Protein AF-A0A810QJE6-F1 (afdb_monomer_lite)

Sequence (230 aa):
MKQYQLKDLIGQNLYGKVVDGLKQEQRDKGYTDKWLKETIFQFNREWRDMLALAVAENNGEISKRMAQYTTIKNTNFTHNLSKRDIADLQFLQTLIKTRILNECQGQPALIRRILDEYINTQVGARAIMFLANDGDVREDVKPYYTKAAANATSVWEKRFYEEKAEKLDRLDKEIAPFYLNAIIGDAMLKQANERVSQDAAEQATGYYFDGVYSKPMEEPTTALGQNEDM

Radius of gyration: 39.56 Å; chains: 1; bounding box: 110×47×97 Å

Structure (mmCIF, N/CA/C/O backbone):
data_AF-A0A810QJE6-F1
#
_entry.id   AF-A0A810QJE6-F1
#
loop_
_atom_site.group_PDB
_atom_site.id
_atom_site.type_symbol
_atom_site.label_atom_id
_atom_site.label_alt_id
_atom_site.label_comp_id
_atom_site.label_asym_id
_atom_site.label_entity_id
_atom_site.label_seq_id
_atom_site.pdbx_PDB_ins_code
_atom_site.Cartn_x
_atom_site.Cartn_y
_atom_site.Cartn_z
_atom_site.occupancy
_atom_site.B_iso_or_equiv
_atom_site.auth_seq_id
_atom_site.auth_comp_id
_atom_site.auth_asym_id
_atom_site.auth_atom_id
_atom_site.pdbx_PDB_model_num
ATOM 1 N N . MET A 1 1 ? 10.984 17.975 -26.764 1.00 47.81 1 MET A N 1
ATOM 2 C CA . MET A 1 1 ? 10.585 16.559 -26.925 1.00 47.81 1 MET A CA 1
ATOM 3 C C . MET A 1 1 ? 9.158 16.396 -26.440 1.00 47.81 1 MET A C 1
ATOM 5 O O . MET A 1 1 ? 8.804 17.013 -25.445 1.00 47.81 1 MET A O 1
ATOM 9 N N . LYS A 1 2 ? 8.332 15.620 -27.149 1.00 54.19 2 LYS A N 1
ATOM 10 C CA . LYS A 1 2 ? 7.000 15.224 -26.666 1.00 54.19 2 LYS A CA 1
ATOM 11 C C . LYS A 1 2 ? 7.201 14.372 -25.403 1.00 54.19 2 LYS A C 1
ATOM 13 O O . LYS A 1 2 ? 8.010 13.452 -25.440 1.00 54.19 2 LYS A O 1
ATOM 18 N N . GLN A 1 3 ? 6.534 14.705 -24.303 1.00 66.75 3 GLN A N 1
ATOM 19 C CA . GLN A 1 3 ? 6.624 13.944 -23.055 1.00 66.75 3 GLN A CA 1
ATOM 20 C C . GLN A 1 3 ? 5.770 12.677 -23.205 1.00 66.75 3 GLN A C 1
ATOM 22 O O . GLN A 1 3 ? 4.564 12.775 -23.433 1.00 66.75 3 GLN A O 1
ATOM 27 N N . TYR A 1 4 ? 6.397 11.502 -23.162 1.00 76.62 4 TYR A N 1
ATOM 28 C CA . TYR A 1 4 ? 5.709 10.214 -23.266 1.00 76.62 4 TYR A CA 1
ATOM 29 C C . TYR A 1 4 ? 5.512 9.624 -21.874 1.00 76.62 4 TYR A C 1
ATOM 31 O O . TYR A 1 4 ? 6.462 9.563 -21.096 1.00 76.62 4 TYR A O 1
ATOM 39 N N . GLN A 1 5 ? 4.303 9.147 -21.566 1.00 86.69 5 GLN A N 1
ATOM 40 C CA . GLN A 1 5 ? 4.099 8.391 -20.333 1.00 86.69 5 GLN A CA 1
ATOM 41 C C . GLN A 1 5 ? 4.712 6.998 -20.477 1.00 86.69 5 GLN A C 1
ATOM 43 O O . GLN A 1 5 ? 4.680 6.399 -21.553 1.00 86.69 5 GLN A O 1
ATOM 48 N N . LEU A 1 6 ? 5.213 6.438 -19.373 1.00 89.81 6 LEU A N 1
ATOM 49 C CA . LEU A 1 6 ? 5.867 5.127 -19.376 1.00 89.81 6 LEU A CA 1
ATOM 50 C C . LEU A 1 6 ? 4.986 4.020 -19.979 1.00 89.81 6 LEU A C 1
ATOM 52 O O . LEU A 1 6 ? 5.466 3.203 -20.760 1.00 89.81 6 LEU A O 1
ATOM 56 N N . LYS A 1 7 ? 3.677 4.044 -19.698 1.00 89.81 7 LYS A N 1
ATOM 57 C CA . LYS A 1 7 ? 2.698 3.107 -20.277 1.00 89.81 7 LYS A CA 1
ATOM 58 C C . LYS A 1 7 ? 2.684 3.131 -21.815 1.00 89.81 7 LYS A C 1
ATOM 60 O O . LYS A 1 7 ? 2.518 2.091 -22.448 1.00 89.81 7 LYS A O 1
ATOM 65 N N . ASP A 1 8 ? 2.876 4.308 -22.412 1.00 88.19 8 ASP A N 1
ATOM 66 C CA . ASP A 1 8 ? 2.845 4.491 -23.863 1.00 88.19 8 ASP A CA 1
ATOM 67 C C . ASP A 1 8 ? 4.133 3.941 -24.480 1.00 88.19 8 ASP A C 1
ATOM 69 O O . ASP A 1 8 ? 4.096 3.273 -25.514 1.00 88.19 8 ASP A O 1
ATOM 73 N N . LEU A 1 9 ? 5.266 4.151 -23.798 1.00 86.69 9 LEU A N 1
ATOM 74 C CA . LEU A 1 9 ? 6.560 3.595 -24.192 1.00 86.69 9 LEU A CA 1
ATOM 75 C C . LEU A 1 9 ? 6.564 2.061 -24.145 1.00 86.69 9 LEU A C 1
ATOM 77 O O . LEU A 1 9 ? 7.100 1.429 -25.056 1.00 86.69 9 LEU A O 1
ATOM 81 N N . ILE A 1 10 ? 5.919 1.472 -23.134 1.00 86.88 10 ILE A N 1
ATOM 82 C CA . ILE A 1 10 ? 5.760 0.018 -22.992 1.00 86.88 10 ILE A CA 1
ATOM 83 C C . ILE A 1 10 ? 4.890 -0.553 -24.121 1.00 86.88 10 ILE A C 1
ATOM 85 O O . ILE A 1 10 ? 5.267 -1.527 -24.770 1.00 86.88 10 ILE A O 1
ATOM 89 N N . GLY A 1 11 ? 3.725 0.047 -24.380 1.00 82.19 11 GLY A N 1
ATOM 90 C CA . GLY A 1 11 ? 2.725 -0.535 -25.280 1.00 82.19 11 GLY A CA 1
ATOM 91 C C . GLY A 1 11 ? 3.054 -0.452 -26.775 1.00 82.19 11 GLY A C 1
ATOM 92 O O . GLY A 1 11 ? 2.491 -1.205 -27.567 1.00 82.19 11 GLY A O 1
ATOM 93 N N . GLN A 1 12 ? 3.934 0.461 -27.199 1.00 79.62 12 GLN A N 1
ATOM 94 C CA . GLN A 1 12 ? 4.044 0.820 -28.620 1.00 79.62 12 GLN A CA 1
ATOM 95 C C . GLN A 1 12 ? 5.213 0.178 -29.380 1.00 79.62 12 GLN A C 1
ATOM 97 O O . GLN A 1 12 ? 5.276 0.353 -30.604 1.00 79.62 12 GLN A O 1
ATOM 102 N N . ASN A 1 13 ? 6.112 -0.549 -28.700 1.00 80.12 13 ASN A N 1
ATOM 103 C CA . ASN A 1 13 ? 7.385 -1.041 -29.256 1.00 80.12 13 ASN A CA 1
ATOM 104 C C . ASN A 1 13 ? 8.089 0.031 -30.119 1.00 80.12 13 ASN A C 1
ATOM 106 O O . ASN A 1 13 ? 8.495 -0.210 -31.258 1.00 80.12 13 ASN A O 1
ATOM 110 N N . LEU A 1 14 ? 8.145 1.260 -29.596 1.00 84.38 14 LEU A N 1
ATOM 111 C CA . LEU A 1 14 ? 8.633 2.434 -30.327 1.00 84.38 14 LEU A CA 1
ATOM 112 C C . LEU A 1 14 ? 10.074 2.250 -30.793 1.00 84.38 14 LEU A C 1
ATOM 114 O O . LEU A 1 14 ? 10.389 2.576 -31.932 1.00 84.38 14 LEU A O 1
ATOM 118 N N . TYR A 1 15 ? 10.914 1.664 -29.940 1.00 87.75 15 TYR A N 1
ATOM 119 C CA . TYR A 1 15 ? 12.312 1.406 -30.253 1.00 87.75 15 TYR A CA 1
ATOM 120 C C . TYR A 1 15 ? 12.478 0.588 -31.542 1.00 87.75 15 TYR A C 1
ATOM 122 O O . TYR A 1 15 ? 13.159 1.030 -32.463 1.00 87.75 15 TYR A O 1
ATOM 130 N N . GLY A 1 16 ? 11.805 -0.567 -31.644 1.00 89.31 16 GLY A N 1
ATOM 131 C CA . GLY A 1 16 ? 11.891 -1.422 -32.831 1.00 89.31 16 GLY A CA 1
ATOM 132 C C . GLY A 1 16 ? 11.410 -0.711 -34.095 1.00 89.31 16 GLY A C 1
ATOM 133 O O . GLY A 1 16 ? 12.104 -0.719 -35.106 1.00 89.31 16 GLY A O 1
ATOM 134 N N . LYS A 1 17 ? 10.273 -0.006 -34.012 1.00 90.25 17 LYS A N 1
ATOM 135 C CA . LYS A 1 17 ? 9.715 0.746 -35.148 1.00 90.25 17 LYS A CA 1
ATOM 136 C C . LYS A 1 17 ? 10.659 1.828 -35.666 1.00 90.25 17 LYS A C 1
ATOM 138 O O . LYS A 1 17 ? 10.776 1.994 -36.876 1.00 90.25 17 LYS A O 1
ATOM 143 N N . VAL A 1 18 ? 11.316 2.565 -34.769 1.00 90.25 18 VAL A N 1
ATOM 144 C CA . VAL A 1 18 ? 12.272 3.607 -35.169 1.00 90.25 18 VAL A CA 1
ATOM 145 C C . VAL A 1 18 ? 13.509 2.978 -35.804 1.00 90.25 18 VAL A C 1
ATOM 147 O O . VAL A 1 18 ? 13.919 3.419 -36.872 1.00 90.25 18 VAL A O 1
ATOM 150 N N . VAL A 1 19 ? 14.060 1.911 -35.218 1.00 92.94 19 VAL A N 1
ATOM 151 C CA . VAL A 1 19 ? 15.226 1.210 -35.783 1.00 92.94 19 VAL A CA 1
ATOM 152 C C . VAL A 1 19 ? 14.925 0.638 -37.172 1.00 92.94 19 VAL A C 1
ATOM 154 O O . VAL A 1 19 ? 15.745 0.773 -38.079 1.00 92.94 19 VAL A O 1
ATOM 157 N N . ASP A 1 20 ? 13.756 0.031 -37.368 1.00 94.38 20 ASP A N 1
ATOM 158 C CA . ASP A 1 20 ? 13.351 -0.489 -38.677 1.00 94.38 20 ASP A CA 1
ATOM 159 C C . ASP A 1 20 ? 13.128 0.640 -39.693 1.00 94.38 20 ASP A C 1
ATOM 161 O O . ASP A 1 20 ? 13.536 0.515 -40.848 1.00 94.38 20 ASP A O 1
ATOM 165 N N . GLY A 1 21 ? 12.570 1.774 -39.254 1.00 93.50 21 GLY A N 1
ATOM 166 C CA . GLY A 1 21 ? 12.458 2.985 -40.067 1.00 93.50 21 GLY A CA 1
ATOM 167 C C . GLY A 1 21 ? 13.817 3.524 -40.521 1.00 93.50 21 GLY A C 1
ATOM 168 O O . GLY A 1 21 ? 13.990 3.811 -41.702 1.00 93.50 21 GLY A O 1
ATOM 169 N N . LEU A 1 22 ? 14.805 3.577 -39.622 1.00 93.50 22 LEU A N 1
ATOM 170 C CA . LEU A 1 22 ? 16.171 4.005 -39.949 1.00 93.50 22 LEU A CA 1
ATOM 171 C C . LEU A 1 22 ? 16.851 3.059 -40.951 1.00 93.50 22 LEU A C 1
ATOM 173 O O . LEU A 1 22 ? 17.526 3.515 -41.873 1.00 93.50 22 LEU A O 1
ATOM 177 N N . LYS A 1 23 ? 16.646 1.741 -40.820 1.00 93.38 23 LYS A N 1
ATOM 178 C CA . LYS A 1 23 ? 17.146 0.752 -41.794 1.00 93.38 23 LYS A CA 1
ATOM 179 C C . LYS A 1 23 ? 16.497 0.917 -43.165 1.00 93.38 23 LYS A C 1
ATOM 181 O O . LYS A 1 23 ? 17.164 0.752 -44.183 1.00 93.38 23 LYS A O 1
ATOM 186 N N . GLN A 1 24 ? 15.200 1.210 -43.203 1.00 94.81 24 GLN A N 1
ATOM 187 C CA . GLN A 1 24 ? 14.502 1.454 -44.459 1.00 94.81 24 GLN A CA 1
ATOM 188 C C . GLN A 1 24 ? 14.996 2.751 -45.111 1.00 94.81 24 GLN A C 1
ATOM 190 O O . GLN A 1 24 ? 15.329 2.749 -46.291 1.00 94.81 24 GLN A O 1
ATOM 195 N N . GLU A 1 25 ? 15.157 3.820 -44.330 1.00 93.50 25 GLU A N 1
ATOM 196 C CA . GLU A 1 25 ? 15.702 5.093 -44.806 1.00 93.50 25 GLU A CA 1
ATOM 197 C C . GLU A 1 25 ? 17.125 4.946 -45.358 1.00 93.50 25 GLU A C 1
ATOM 199 O O . GLU A 1 25 ? 17.447 5.529 -46.396 1.00 93.50 25 GLU A O 1
ATOM 204 N N . GLN A 1 26 ? 17.957 4.118 -44.716 1.00 94.06 26 GLN A N 1
ATOM 205 C CA . GLN A 1 26 ? 19.282 3.780 -45.226 1.00 94.06 26 GLN A CA 1
ATOM 206 C C . GLN A 1 26 ? 19.205 3.203 -46.647 1.00 94.06 26 GLN A C 1
ATOM 208 O O . GLN A 1 26 ? 19.949 3.637 -47.527 1.00 94.06 26 GLN A O 1
ATOM 213 N N . ARG A 1 27 ? 18.297 2.246 -46.878 1.00 92.75 27 ARG A N 1
ATOM 214 C CA . ARG A 1 27 ? 18.113 1.591 -48.182 1.00 92.75 27 ARG A CA 1
ATOM 215 C C . ARG A 1 27 ? 17.561 2.551 -49.227 1.00 92.75 27 ARG A C 1
ATOM 217 O O . ARG A 1 27 ? 18.090 2.605 -50.331 1.00 92.75 27 ARG A O 1
ATOM 224 N N . ASP A 1 28 ? 16.537 3.317 -48.866 1.00 94.94 28 ASP A N 1
ATOM 225 C CA . ASP A 1 28 ? 15.821 4.194 -49.795 1.00 94.94 28 ASP A CA 1
ATOM 226 C C . ASP A 1 28 ? 16.693 5.360 -50.276 1.00 94.94 28 ASP A C 1
ATOM 228 O O . ASP A 1 28 ? 16.572 5.802 -51.418 1.00 94.94 28 ASP A O 1
ATOM 232 N N . LYS A 1 29 ? 17.589 5.859 -49.415 1.00 93.62 29 LYS A N 1
ATOM 233 C CA . LYS A 1 29 ? 18.459 7.007 -49.712 1.00 93.62 29 LYS A CA 1
ATOM 234 C C . LYS A 1 29 ? 19.902 6.622 -50.046 1.00 93.62 29 LYS A C 1
ATOM 236 O O . LYS A 1 29 ? 20.700 7.502 -50.361 1.00 93.62 29 LYS A O 1
ATOM 241 N N . GLY A 1 30 ? 20.242 5.333 -49.987 1.00 91.00 30 GLY A N 1
ATOM 242 C CA . GLY A 1 30 ? 21.592 4.831 -50.254 1.00 91.00 30 GLY A CA 1
ATOM 243 C C . GLY A 1 30 ? 22.634 5.293 -49.230 1.00 91.00 30 GLY A C 1
ATOM 244 O O . GLY A 1 30 ? 23.789 5.519 -49.590 1.00 91.00 30 GLY A O 1
ATOM 245 N N . TYR A 1 31 ? 22.239 5.481 -47.966 1.00 92.81 31 TYR A N 1
ATOM 246 C CA . TYR A 1 31 ? 23.172 5.886 -46.914 1.00 92.81 31 TYR A CA 1
ATOM 247 C C . TYR A 1 31 ? 24.142 4.763 -46.535 1.00 92.81 31 TYR A C 1
ATOM 249 O O . TYR A 1 31 ? 23.847 3.574 -46.648 1.00 92.81 31 TYR A O 1
ATOM 257 N N . THR A 1 32 ? 25.319 5.151 -46.044 1.00 92.94 32 THR A N 1
ATOM 258 C CA . THR A 1 32 ? 26.367 4.205 -45.648 1.00 92.94 32 THR A CA 1
ATOM 259 C C . THR A 1 32 ? 26.019 3.479 -44.347 1.00 92.94 32 THR A C 1
ATOM 261 O O . THR A 1 32 ? 25.270 3.986 -43.511 1.00 92.94 32 THR A O 1
ATOM 264 N N . ASP A 1 33 ? 26.618 2.306 -44.127 1.00 89.56 33 ASP A N 1
ATOM 265 C CA . ASP A 1 33 ? 26.482 1.576 -42.855 1.00 89.56 33 ASP A CA 1
ATOM 266 C C . ASP A 1 33 ? 27.007 2.386 -41.664 1.00 89.56 33 ASP A C 1
ATOM 268 O O . ASP A 1 33 ? 26.463 2.313 -40.563 1.00 89.56 33 ASP A O 1
ATOM 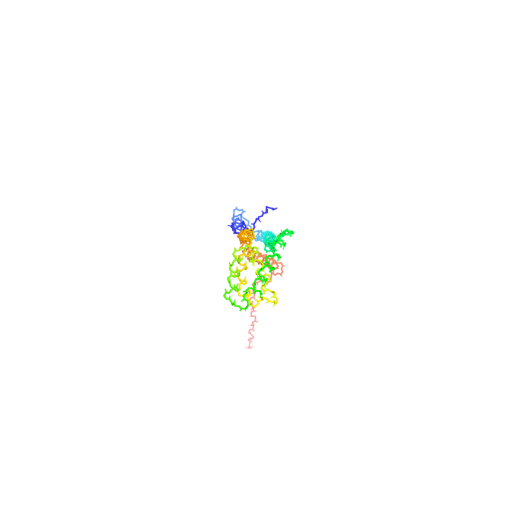272 N N . LYS A 1 34 ? 28.037 3.211 -41.893 1.00 89.25 34 LYS A N 1
ATOM 273 C CA . LYS A 1 34 ? 28.563 4.134 -40.884 1.00 89.25 34 LYS A CA 1
ATOM 274 C C . LYS A 1 34 ? 27.512 5.161 -40.460 1.00 89.25 34 LYS A C 1
ATOM 276 O O . LYS A 1 34 ? 27.329 5.366 -39.264 1.00 89.25 34 LYS A O 1
ATOM 281 N N . TRP A 1 35 ? 26.796 5.751 -41.419 1.00 92.94 35 TRP A N 1
ATOM 282 C CA . TRP A 1 35 ? 25.705 6.681 -41.125 1.00 92.94 35 TRP A CA 1
ATOM 283 C C . TRP A 1 35 ? 24.607 6.013 -40.289 1.00 92.94 35 TRP A C 1
ATOM 285 O O . TRP A 1 35 ? 24.176 6.574 -39.280 1.00 92.94 35 TRP A O 1
ATOM 295 N N . LEU A 1 36 ? 24.192 4.794 -40.663 1.00 90.94 36 LEU A N 1
ATOM 296 C CA . LEU A 1 36 ? 23.163 4.065 -39.918 1.00 90.94 36 LEU A CA 1
ATOM 297 C C . LEU A 1 36 ? 23.611 3.793 -38.474 1.00 90.94 36 LEU A C 1
ATOM 299 O O . LEU A 1 36 ? 22.839 4.029 -37.544 1.00 90.94 36 LEU A O 1
ATOM 303 N N . LYS A 1 37 ? 24.857 3.344 -38.273 1.00 90.44 37 LYS A N 1
ATOM 304 C CA . LYS A 1 37 ? 25.417 3.104 -36.935 1.00 90.44 37 LYS A CA 1
ATOM 305 C C . LYS A 1 37 ? 25.437 4.370 -36.079 1.00 90.44 37 LYS A C 1
ATOM 307 O O . LYS A 1 37 ? 24.920 4.353 -34.967 1.00 90.44 37 LYS A O 1
ATOM 312 N N . GLU A 1 38 ? 25.976 5.475 -36.595 1.00 90.81 38 GLU A N 1
ATOM 313 C CA . GLU A 1 38 ? 26.043 6.748 -35.860 1.00 90.81 38 GLU A CA 1
ATOM 314 C C . GLU A 1 38 ? 24.648 7.272 -35.488 1.00 90.81 38 GLU A C 1
ATOM 316 O O . GLU A 1 38 ? 24.438 7.743 -34.367 1.00 90.81 38 GLU A O 1
ATOM 321 N N . THR A 1 39 ? 23.679 7.127 -36.394 1.00 92.00 39 THR A N 1
ATOM 322 C CA . THR A 1 39 ? 22.287 7.531 -36.155 1.00 92.00 39 THR A CA 1
ATOM 323 C C . THR A 1 39 ? 21.628 6.658 -35.085 1.00 92.00 39 THR A C 1
ATOM 325 O O . THR A 1 39 ? 20.952 7.174 -34.195 1.00 92.00 39 THR A O 1
ATOM 328 N N . ILE A 1 40 ? 21.870 5.341 -35.105 1.00 92.94 40 ILE A N 1
ATOM 329 C CA . ILE A 1 40 ? 21.386 4.425 -34.062 1.00 92.94 40 ILE A CA 1
ATOM 330 C C . ILE A 1 40 ? 22.023 4.745 -32.703 1.00 92.94 40 ILE A C 1
ATOM 332 O O . ILE A 1 40 ? 21.313 4.740 -31.701 1.00 92.94 40 ILE A O 1
ATOM 336 N N . PHE A 1 41 ? 23.314 5.082 -32.645 1.00 92.75 41 PHE A N 1
ATOM 337 C CA . PHE A 1 41 ? 23.981 5.451 -31.390 1.00 92.75 41 PHE A CA 1
ATOM 338 C C . PHE A 1 41 ? 23.376 6.706 -30.754 1.00 92.75 41 PHE A C 1
ATOM 340 O O . PHE A 1 41 ? 23.142 6.752 -29.543 1.00 92.75 41 PHE A O 1
ATOM 347 N N . GLN A 1 42 ? 23.095 7.729 -31.566 1.00 92.62 42 GLN A N 1
ATOM 348 C CA . GLN A 1 42 ? 22.409 8.932 -31.093 1.00 92.62 42 GLN A CA 1
ATOM 349 C C . GLN A 1 42 ? 21.005 8.591 -30.589 1.00 92.62 42 GLN A C 1
ATOM 351 O O . GLN A 1 42 ? 20.648 8.954 -29.467 1.00 92.62 42 GLN A O 1
ATOM 356 N N . PHE A 1 43 ? 20.252 7.808 -31.362 1.00 93.75 43 PHE A N 1
ATOM 357 C CA . PHE A 1 43 ? 18.915 7.378 -30.972 1.00 93.75 43 PHE A CA 1
ATOM 358 C C . PHE A 1 43 ? 18.909 6.546 -29.680 1.00 93.75 43 PHE A C 1
ATOM 360 O O . PHE A 1 43 ? 18.052 6.756 -28.826 1.00 93.75 43 PHE A O 1
ATOM 367 N N . ASN A 1 44 ? 19.875 5.645 -29.480 1.00 93.94 44 ASN A N 1
ATOM 368 C CA . ASN A 1 44 ? 19.990 4.841 -28.260 1.00 93.94 44 ASN A CA 1
ATOM 369 C C . ASN A 1 44 ? 20.153 5.718 -27.010 1.00 93.94 44 ASN A C 1
ATOM 371 O O . ASN A 1 44 ? 19.537 5.430 -25.980 1.00 93.94 44 ASN A O 1
ATOM 375 N N . ARG A 1 45 ? 20.930 6.807 -27.101 1.00 93.62 45 ARG A N 1
ATOM 376 C CA . ARG A 1 45 ? 21.074 7.786 -26.011 1.00 93.62 45 ARG A CA 1
ATOM 377 C C . ARG A 1 45 ? 19.767 8.524 -25.734 1.00 93.62 45 ARG A C 1
ATOM 379 O O . ARG A 1 45 ? 19.312 8.535 -24.593 1.00 93.62 45 ARG A O 1
ATOM 386 N N . GLU A 1 46 ? 19.134 9.070 -26.770 1.00 92.56 46 GLU A N 1
ATOM 387 C CA . GLU A 1 46 ? 17.857 9.784 -26.632 1.00 92.56 46 GLU A CA 1
ATOM 388 C C . GLU A 1 46 ? 16.751 8.884 -26.067 1.00 92.56 46 GLU A C 1
ATOM 390 O O . GLU A 1 46 ? 15.988 9.290 -25.189 1.00 92.56 46 GLU A O 1
ATOM 395 N N . TRP A 1 47 ? 16.689 7.635 -26.531 1.00 92.19 47 TRP A N 1
ATOM 396 C CA . TRP A 1 47 ? 15.754 6.627 -26.046 1.00 92.19 47 TRP A CA 1
ATOM 397 C C . TRP A 1 47 ? 15.979 6.303 -24.568 1.00 92.19 47 TRP A C 1
ATOM 399 O O . TRP A 1 47 ? 15.023 6.248 -23.791 1.00 92.19 47 TRP A O 1
ATOM 409 N N . ARG A 1 48 ? 17.240 6.119 -24.161 1.00 94.44 48 ARG A N 1
ATOM 410 C CA . ARG A 1 48 ? 17.611 5.884 -22.763 1.00 94.44 48 ARG A CA 1
ATOM 411 C C . ARG A 1 48 ? 17.184 7.049 -21.874 1.00 94.44 48 ARG A C 1
ATOM 413 O O . ARG A 1 48 ? 16.614 6.811 -20.811 1.00 94.44 48 ARG A O 1
ATOM 420 N N . ASP A 1 49 ? 17.431 8.286 -22.295 1.00 93.06 49 ASP A N 1
ATOM 421 C CA . ASP A 1 49 ? 17.088 9.474 -21.507 1.00 93.06 49 ASP A CA 1
ATOM 422 C C . ASP A 1 49 ? 15.570 9.682 -21.417 1.00 93.06 49 ASP A C 1
ATOM 424 O O . ASP A 1 49 ? 15.043 9.979 -20.343 1.00 93.06 49 ASP A O 1
ATOM 428 N N . MET A 1 50 ? 14.845 9.431 -22.510 1.00 91.88 50 MET A N 1
ATOM 429 C CA . MET A 1 50 ? 13.381 9.442 -22.520 1.00 91.88 50 MET A CA 1
ATOM 430 C C . MET A 1 50 ? 12.794 8.393 -21.567 1.00 91.88 50 MET A C 1
ATOM 432 O O . MET A 1 50 ? 11.882 8.706 -20.799 1.00 91.88 50 MET A O 1
ATOM 436 N N . LEU A 1 51 ? 13.326 7.165 -21.577 1.00 92.94 51 LEU A N 1
ATOM 437 C CA . LEU A 1 51 ? 12.913 6.116 -20.642 1.00 92.94 51 LEU A CA 1
ATOM 438 C C . LEU A 1 51 ? 13.228 6.487 -19.193 1.00 92.94 51 LEU A C 1
ATOM 440 O O . LEU A 1 51 ? 12.381 6.289 -18.327 1.00 92.94 51 LEU A O 1
ATOM 444 N N . ALA A 1 52 ? 14.412 7.042 -18.923 1.00 94.56 52 ALA A N 1
ATOM 445 C CA . ALA A 1 52 ? 14.806 7.449 -17.577 1.00 94.56 52 ALA A CA 1
ATOM 446 C C . ALA A 1 52 ? 13.845 8.499 -16.996 1.00 94.56 52 ALA A C 1
ATOM 448 O O . ALA A 1 52 ? 13.415 8.370 -15.849 1.00 94.56 52 ALA A O 1
ATOM 449 N N . LEU A 1 53 ? 13.460 9.497 -17.799 1.00 94.50 53 LEU A N 1
ATOM 450 C CA . LEU A 1 53 ? 12.471 10.504 -17.409 1.00 94.50 53 LEU A CA 1
ATOM 451 C C . LEU A 1 53 ? 11.096 9.877 -17.145 1.00 94.50 53 LEU A C 1
ATOM 453 O O . LEU A 1 53 ? 10.514 10.104 -16.086 1.00 94.50 53 LEU A O 1
ATOM 457 N N . ALA A 1 54 ? 10.603 9.037 -18.058 1.00 94.31 54 ALA A N 1
ATOM 458 C CA . ALA A 1 54 ? 9.295 8.398 -17.915 1.00 94.31 54 ALA A CA 1
ATOM 459 C C . ALA A 1 54 ? 9.217 7.464 -16.689 1.00 94.31 54 ALA A C 1
ATOM 461 O O . ALA A 1 54 ? 8.191 7.419 -16.005 1.00 94.31 54 ALA A O 1
ATOM 462 N N . VAL A 1 55 ? 10.300 6.740 -16.382 1.00 95.38 55 VAL A N 1
ATOM 463 C CA . VAL A 1 55 ? 10.425 5.917 -15.167 1.00 95.38 55 VAL A CA 1
ATOM 464 C C . VAL A 1 55 ? 10.414 6.786 -13.911 1.00 95.38 55 VAL A C 1
ATOM 466 O O . VAL A 1 55 ? 9.668 6.495 -12.974 1.00 95.38 55 VAL A O 1
ATOM 469 N N . ALA A 1 56 ? 11.183 7.878 -13.892 1.00 95.38 56 ALA A N 1
ATOM 470 C CA . ALA A 1 56 ? 11.218 8.795 -12.755 1.00 95.38 56 ALA A CA 1
ATOM 471 C C . ALA A 1 56 ? 9.840 9.420 -12.474 1.00 95.38 56 ALA A C 1
ATOM 473 O O . ALA A 1 56 ? 9.403 9.458 -11.323 1.00 95.38 56 ALA A O 1
ATOM 474 N N . GLU A 1 57 ? 9.123 9.845 -13.515 1.00 95.06 57 GLU A N 1
ATOM 475 C CA . GLU A 1 57 ? 7.763 10.380 -13.401 1.00 95.06 57 GLU A CA 1
ATOM 476 C C . GLU A 1 57 ? 6.775 9.338 -12.862 1.00 95.06 57 GLU A C 1
ATOM 478 O O . GLU A 1 57 ? 6.022 9.623 -11.928 1.00 95.06 57 GLU A O 1
ATOM 483 N N . ASN A 1 58 ? 6.813 8.110 -13.390 1.00 96.19 58 ASN A N 1
ATOM 484 C CA . ASN A 1 58 ? 5.977 7.011 -12.907 1.00 96.19 58 ASN A CA 1
ATOM 485 C C . ASN A 1 58 ? 6.236 6.719 -11.417 1.00 96.19 58 ASN A C 1
ATOM 487 O O . ASN A 1 58 ? 5.294 6.584 -10.636 1.00 96.19 58 ASN A O 1
ATOM 491 N N . ASN A 1 59 ? 7.503 6.693 -11.000 1.00 95.56 59 ASN A N 1
ATOM 492 C CA . ASN A 1 59 ? 7.892 6.476 -9.603 1.00 95.56 59 ASN A CA 1
ATOM 493 C C . ASN A 1 59 ? 7.493 7.645 -8.683 1.00 95.56 59 ASN A C 1
ATOM 495 O O . ASN A 1 59 ? 7.134 7.430 -7.518 1.00 95.56 59 ASN A O 1
ATOM 499 N N . GLY A 1 60 ? 7.484 8.877 -9.200 1.00 96.06 60 GLY A N 1
ATOM 500 C CA . GLY A 1 60 ? 6.911 10.034 -8.510 1.00 96.06 60 GLY A CA 1
ATOM 501 C C . GLY A 1 60 ? 5.408 9.871 -8.257 1.00 96.06 60 GLY A C 1
ATOM 502 O O . GLY A 1 60 ? 4.931 10.100 -7.142 1.00 96.06 60 GLY A O 1
ATOM 503 N N . GLU A 1 61 ? 4.664 9.391 -9.255 1.00 95.62 61 GLU A N 1
ATOM 504 C CA . GLU A 1 61 ? 3.223 9.134 -9.147 1.00 95.62 61 GLU A CA 1
ATOM 505 C C . GLU A 1 61 ? 2.886 7.976 -8.187 1.00 95.62 61 GLU A C 1
ATOM 507 O O . GLU A 1 61 ? 1.888 8.071 -7.459 1.00 95.62 61 GLU A O 1
ATOM 512 N N . ILE A 1 62 ? 3.727 6.932 -8.118 1.00 96.19 62 ILE A N 1
ATOM 513 C CA . ILE A 1 62 ? 3.656 5.887 -7.076 1.00 96.19 62 ILE A CA 1
ATOM 514 C C . ILE A 1 62 ? 3.830 6.523 -5.697 1.00 96.19 62 ILE A C 1
ATOM 516 O O . ILE A 1 62 ? 2.983 6.351 -4.821 1.00 96.19 62 ILE A O 1
ATOM 520 N N . SER A 1 63 ? 4.903 7.294 -5.508 1.00 96.25 63 SER A N 1
ATOM 521 C CA . SER A 1 63 ? 5.242 7.892 -4.210 1.00 96.25 63 SER A CA 1
ATOM 522 C C . SER A 1 63 ? 4.121 8.795 -3.689 1.00 96.25 63 SER A C 1
ATOM 524 O O . SER A 1 63 ? 3.728 8.705 -2.525 1.00 96.25 63 SER A O 1
ATOM 526 N N . LYS A 1 64 ? 3.541 9.622 -4.567 1.00 96.12 64 LYS A N 1
ATOM 527 C CA . LYS A 1 64 ? 2.422 10.515 -4.240 1.00 96.12 64 LYS A CA 1
ATOM 528 C C . LYS A 1 64 ? 1.182 9.753 -3.769 1.00 96.12 64 LYS A C 1
ATOM 530 O O . LYS A 1 64 ? 0.583 10.124 -2.759 1.00 96.12 64 LYS A O 1
ATOM 535 N N . ARG A 1 65 ? 0.795 8.685 -4.471 1.00 95.75 65 ARG A N 1
ATOM 536 C CA . ARG A 1 65 ? -0.373 7.871 -4.092 1.00 95.75 65 ARG A CA 1
ATOM 537 C C . ARG A 1 65 ? -0.116 7.044 -2.838 1.00 95.75 65 ARG A C 1
ATOM 539 O O . ARG A 1 65 ? -0.992 6.963 -1.985 1.00 95.75 65 ARG A O 1
ATOM 546 N N . MET A 1 66 ? 1.093 6.514 -2.664 1.00 95.50 66 MET A N 1
ATOM 547 C CA . MET A 1 66 ? 1.482 5.815 -1.435 1.00 95.50 66 MET A CA 1
ATOM 548 C C . MET A 1 66 ? 1.475 6.736 -0.211 1.00 95.50 66 MET A C 1
ATOM 550 O O . MET A 1 66 ? 1.090 6.309 0.881 1.00 95.50 66 MET A O 1
ATOM 554 N N . ALA A 1 67 ? 1.835 8.013 -0.374 1.00 95.94 67 ALA A N 1
ATOM 555 C CA . ALA A 1 67 ? 1.687 9.003 0.688 1.00 95.94 67 ALA A CA 1
ATOM 556 C C . ALA A 1 67 ? 0.208 9.200 1.066 1.00 95.94 67 ALA A C 1
ATOM 558 O O . ALA A 1 67 ? -0.133 9.123 2.245 1.00 95.94 67 ALA A O 1
ATOM 559 N N . GLN A 1 68 ? -0.684 9.358 0.079 1.00 94.81 68 GLN A N 1
ATOM 560 C CA . GLN A 1 68 ? -2.133 9.465 0.313 1.00 94.81 68 GLN A CA 1
ATOM 561 C C . GLN A 1 68 ? -2.706 8.216 0.995 1.00 94.81 68 GLN A C 1
ATOM 563 O O . GLN A 1 68 ? -3.445 8.330 1.976 1.00 94.81 68 GLN A O 1
ATOM 568 N N . TYR A 1 69 ? -2.318 7.031 0.521 1.00 94.69 69 TYR A N 1
ATOM 569 C CA . TYR A 1 69 ? -2.674 5.752 1.127 1.00 94.69 69 TYR A CA 1
ATOM 570 C C . TYR A 1 69 ? -2.262 5.712 2.600 1.00 94.69 69 TYR A C 1
ATOM 572 O O . TYR A 1 69 ? -3.067 5.389 3.471 1.00 94.69 69 TYR A O 1
ATOM 580 N N . THR A 1 70 ? -1.026 6.115 2.900 1.00 93.94 70 THR A N 1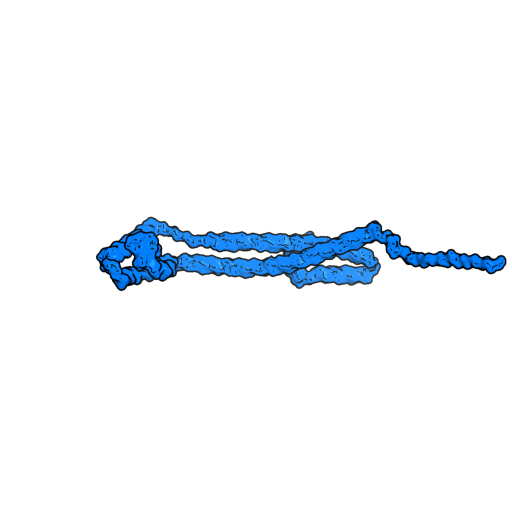
ATOM 581 C CA . THR A 1 70 ? -0.487 6.141 4.265 1.00 93.94 70 THR A CA 1
ATOM 582 C C . THR A 1 70 ? -1.248 7.123 5.154 1.00 93.94 70 THR A C 1
ATOM 584 O O . THR A 1 70 ? -1.593 6.781 6.285 1.00 93.94 70 THR A O 1
ATOM 587 N N . THR A 1 71 ? -1.580 8.316 4.652 1.00 94.88 71 THR A N 1
ATOM 588 C CA . THR A 1 71 ? -2.403 9.289 5.386 1.00 94.88 71 THR A CA 1
ATOM 589 C C . THR A 1 71 ? -3.768 8.703 5.749 1.00 94.88 71 THR A C 1
ATOM 591 O O . THR A 1 71 ? -4.163 8.747 6.916 1.00 94.88 71 THR A O 1
ATOM 594 N N . ILE A 1 72 ? -4.474 8.096 4.790 1.00 92.50 72 ILE A N 1
ATOM 595 C CA . ILE A 1 72 ? -5.791 7.488 5.036 1.00 92.50 72 ILE A CA 1
ATOM 596 C C . ILE A 1 72 ? -5.657 6.309 6.000 1.00 92.50 72 ILE A C 1
ATOM 598 O O . ILE A 1 72 ?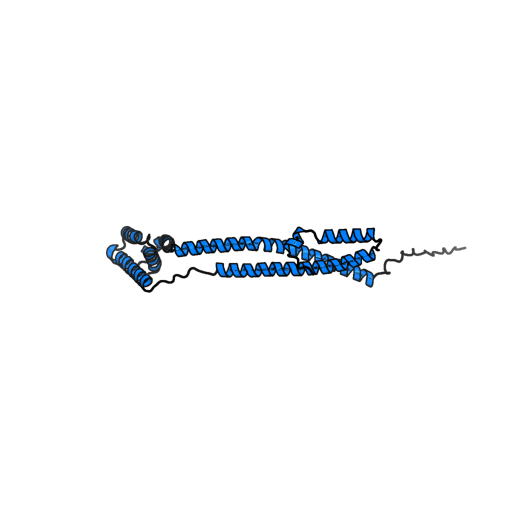 -6.399 6.227 6.979 1.00 92.50 72 ILE A O 1
ATOM 602 N N . LYS A 1 73 ? -4.671 5.431 5.782 1.00 92.62 73 LYS A N 1
ATOM 603 C CA . LYS A 1 73 ? -4.383 4.274 6.638 1.00 92.62 73 LYS A CA 1
ATOM 604 C C . LYS A 1 73 ? -4.145 4.685 8.089 1.00 92.62 73 LYS A C 1
ATOM 606 O O . LYS A 1 73 ? -4.640 4.008 8.988 1.00 92.62 73 LYS A O 1
ATOM 611 N N . ASN A 1 74 ? -3.470 5.806 8.314 1.00 92.00 74 ASN A N 1
ATOM 612 C CA . ASN A 1 74 ? -3.168 6.311 9.652 1.00 92.00 74 ASN A CA 1
ATOM 613 C C . ASN A 1 74 ? -4.288 7.175 10.254 1.00 92.00 74 ASN A C 1
ATOM 615 O O . ASN A 1 74 ? -4.220 7.527 11.429 1.00 92.00 74 ASN A O 1
ATOM 619 N N . THR A 1 75 ? -5.333 7.501 9.489 1.00 89.12 75 THR A N 1
ATOM 620 C CA . THR A 1 75 ? -6.491 8.234 10.013 1.00 89.12 75 THR A CA 1
ATOM 621 C C . THR A 1 75 ? -7.360 7.291 10.842 1.00 89.12 75 THR A C 1
ATOM 623 O O . THR A 1 75 ? -7.821 6.262 10.344 1.00 89.12 75 THR A O 1
ATOM 626 N N . ASN A 1 76 ? -7.601 7.635 12.103 1.00 85.81 76 ASN A N 1
ATOM 627 C CA . ASN A 1 76 ? -8.442 6.856 13.010 1.00 85.81 76 ASN A CA 1
ATOM 628 C C . ASN A 1 76 ? -9.773 7.557 13.260 1.00 85.81 76 ASN A C 1
ATOM 630 O O . ASN A 1 76 ? -9.879 8.775 13.120 1.00 85.81 76 ASN A O 1
ATOM 634 N N . PHE A 1 77 ? -10.782 6.774 13.640 1.00 81.19 77 PHE A N 1
ATOM 635 C CA . PHE A 1 77 ? -12.041 7.340 14.087 1.00 81.19 77 PHE A CA 1
ATOM 636 C C . PHE A 1 77 ? -11.826 8.054 15.424 1.00 81.19 77 PHE A C 1
ATOM 638 O O . PHE A 1 77 ? -11.339 7.452 16.382 1.00 81.19 77 PHE A O 1
ATOM 645 N N . THR A 1 78 ? -12.213 9.324 15.501 1.00 77.62 78 THR A N 1
ATOM 646 C CA . THR A 1 78 ? -12.157 10.096 16.746 1.00 77.62 78 THR A CA 1
ATOM 647 C C . THR A 1 78 ? -13.552 10.189 17.342 1.00 77.62 78 THR A C 1
ATOM 649 O O . THR A 1 78 ? -14.462 10.762 16.744 1.00 77.62 78 THR A O 1
ATOM 652 N N . HIS A 1 79 ? -13.720 9.648 18.550 1.00 69.38 79 HIS A N 1
ATOM 653 C CA . HIS A 1 79 ? -14.941 9.841 19.331 1.00 69.38 79 HIS A CA 1
ATOM 654 C C . HIS A 1 79 ? -14.917 11.220 19.991 1.00 69.38 79 HIS A C 1
ATOM 656 O O . HIS A 1 79 ? -14.256 11.411 21.008 1.00 69.38 79 HIS A O 1
ATOM 662 N N . ASN A 1 80 ? -15.678 12.169 19.447 1.00 68.56 80 ASN A N 1
ATOM 663 C CA . ASN A 1 80 ? -15.961 13.434 20.125 1.00 68.56 80 ASN A CA 1
ATOM 664 C C . ASN A 1 80 ? -17.125 13.233 21.105 1.00 68.56 80 ASN A C 1
ATOM 666 O O . ASN A 1 80 ? -18.262 13.586 20.803 1.00 68.56 80 ASN A O 1
ATOM 670 N N . LEU A 1 81 ? -16.849 12.618 22.259 1.00 71.81 81 LEU A N 1
ATOM 671 C CA . LEU A 1 81 ? -17.849 12.462 23.317 1.00 71.81 81 LEU A CA 1
ATOM 672 C C . LEU A 1 81 ? -18.184 13.832 23.913 1.00 71.81 81 LEU A C 1
ATOM 674 O O . LEU A 1 81 ? -17.297 14.572 24.344 1.00 71.81 81 LEU A O 1
ATOM 678 N N . SER A 1 82 ? -19.469 14.169 23.964 1.00 79.81 82 SER A N 1
ATOM 679 C CA . SER A 1 82 ? -19.924 15.347 24.692 1.00 79.81 82 SER A CA 1
ATOM 680 C C . SER A 1 82 ? -19.797 15.128 26.204 1.00 79.81 82 SER A C 1
ATOM 682 O O . SER A 1 82 ? -19.701 13.999 26.689 1.00 79.81 82 SER A O 1
ATOM 684 N N . LYS A 1 83 ? -19.866 16.213 26.990 1.00 84.12 83 LYS A N 1
ATOM 685 C CA . LYS A 1 83 ? -19.926 16.113 28.463 1.00 84.12 83 LYS A CA 1
ATOM 686 C C . LYS A 1 83 ? -21.078 15.217 28.931 1.00 84.12 83 LYS A C 1
ATOM 688 O O . LYS A 1 83 ? -20.942 14.537 29.941 1.00 84.12 83 LYS A O 1
ATOM 693 N N . ARG A 1 84 ? -22.191 15.217 28.190 1.00 84.44 84 ARG A N 1
ATOM 694 C CA . ARG A 1 84 ? -23.352 14.374 28.474 1.00 84.44 84 ARG A CA 1
ATOM 695 C C . ARG A 1 84 ? -23.047 12.903 28.208 1.00 84.44 84 ARG A C 1
ATOM 697 O O . ARG A 1 84 ? -23.315 12.088 29.075 1.00 84.44 84 ARG A O 1
ATOM 704 N N . ASP A 1 85 ? -22.410 12.584 27.083 1.00 82.25 85 ASP A N 1
ATOM 705 C CA . ASP A 1 85 ? -22.048 11.198 26.753 1.00 82.25 85 ASP A CA 1
ATOM 706 C C . ASP A 1 85 ? -21.070 10.607 27.779 1.00 82.25 85 ASP A C 1
ATOM 708 O O . ASP A 1 85 ? -21.167 9.435 28.138 1.00 82.25 85 ASP A O 1
ATOM 712 N N . ILE A 1 86 ? -20.138 11.427 28.280 1.00 84.19 86 ILE A N 1
ATOM 713 C CA . ILE A 1 86 ? -19.217 11.033 29.355 1.00 84.19 86 ILE A CA 1
ATOM 714 C C . ILE A 1 86 ? -19.988 10.776 30.655 1.00 84.19 86 ILE A C 1
ATOM 716 O O . ILE A 1 86 ? -19.737 9.770 31.314 1.00 84.19 86 ILE A O 1
ATOM 720 N N . ALA A 1 87 ? -20.928 11.655 31.013 1.00 87.50 87 ALA A N 1
ATOM 721 C CA . ALA A 1 87 ? -21.740 11.494 32.215 1.00 87.50 87 ALA A CA 1
ATOM 722 C C . ALA A 1 87 ? -22.626 10.238 32.150 1.00 87.50 87 ALA A C 1
ATOM 724 O O . ALA A 1 87 ? -22.665 9.476 33.112 1.00 87.50 87 ALA A O 1
ATOM 725 N N . ASP A 1 88 ? -23.270 9.974 31.010 1.00 87.12 88 ASP A N 1
ATOM 726 C CA . ASP A 1 88 ? -24.101 8.782 30.798 1.00 87.12 88 ASP A CA 1
ATOM 727 C C . ASP A 1 88 ? -23.261 7.493 30.871 1.00 87.12 88 ASP A C 1
ATOM 729 O O . ASP A 1 88 ? -23.674 6.496 31.471 1.00 87.12 88 ASP A O 1
ATOM 733 N N . LEU A 1 89 ? -22.044 7.516 30.315 1.00 89.88 89 LEU A N 1
ATOM 734 C CA . LEU A 1 89 ? -21.095 6.407 30.406 1.00 89.88 89 LEU A CA 1
ATOM 735 C C . LEU A 1 89 ? -20.645 6.150 31.851 1.00 89.88 89 LEU A C 1
ATOM 737 O O . LEU A 1 89 ? -20.639 5.000 32.290 1.00 89.88 89 LEU A O 1
ATOM 741 N N . GLN A 1 90 ? -20.281 7.202 32.589 1.00 90.81 90 GLN A N 1
ATOM 742 C CA . GLN A 1 90 ? -19.894 7.105 34.000 1.00 90.81 90 GLN A CA 1
ATOM 743 C C . GLN A 1 90 ? -21.054 6.592 34.854 1.00 90.81 90 GLN A C 1
ATOM 745 O O . GLN A 1 90 ? -20.861 5.705 35.682 1.00 90.81 90 GLN A O 1
ATOM 750 N N . PHE A 1 91 ? -22.267 7.087 34.603 1.00 94.12 91 PHE A N 1
ATOM 751 C CA . PHE A 1 91 ? -23.473 6.617 35.269 1.00 94.12 91 PHE A CA 1
ATOM 752 C C . PHE A 1 91 ? -23.683 5.114 35.054 1.00 94.12 91 PHE A C 1
ATOM 754 O O . PHE A 1 91 ? -23.864 4.380 36.025 1.00 94.12 91 PHE A O 1
ATOM 761 N N . LEU A 1 92 ? -23.601 4.632 33.809 1.00 94.69 92 LEU A N 1
ATOM 762 C CA . LEU A 1 92 ? -23.744 3.203 33.516 1.00 94.69 92 LEU A CA 1
ATOM 763 C C . LEU A 1 92 ? -22.611 2.366 34.115 1.00 94.69 92 LEU A C 1
ATOM 765 O O . LEU A 1 92 ? -22.871 1.276 34.619 1.00 94.69 92 LEU A O 1
ATOM 769 N N . GLN A 1 93 ? -21.376 2.870 34.114 1.00 94.06 93 GLN A N 1
ATOM 770 C CA . GLN A 1 93 ? -20.249 2.203 34.763 1.00 94.06 93 GLN A CA 1
ATOM 771 C C . GLN A 1 93 ? -20.512 2.011 36.262 1.00 94.06 93 GLN A C 1
ATOM 773 O O . GLN A 1 93 ? -20.375 0.897 36.771 1.00 94.06 93 GLN A O 1
ATOM 778 N N . THR A 1 94 ? -20.933 3.072 36.956 1.00 95.81 94 THR A N 1
ATOM 779 C CA . THR A 1 94 ? -21.284 3.012 38.378 1.00 95.81 94 THR A CA 1
ATOM 780 C C . THR A 1 94 ? -22.463 2.079 38.612 1.00 95.81 94 THR A C 1
ATOM 782 O O . THR A 1 94 ? -22.367 1.200 39.460 1.00 95.81 94 THR A O 1
ATOM 785 N N . LEU A 1 95 ? -23.540 2.201 37.831 1.00 95.50 95 LEU A N 1
ATOM 786 C CA . LEU A 1 95 ? -24.732 1.369 37.981 1.00 95.50 95 LEU A CA 1
ATOM 787 C C . LEU A 1 95 ? -24.403 -0.121 37.839 1.00 95.50 95 LEU A C 1
ATOM 789 O O . LEU A 1 95 ? -24.747 -0.909 38.715 1.00 95.50 95 LEU A O 1
ATOM 793 N N . ILE A 1 96 ? -23.708 -0.511 36.768 1.00 94.75 96 ILE A N 1
ATOM 794 C CA . ILE A 1 96 ? -23.344 -1.913 36.523 1.00 94.75 96 ILE A CA 1
ATOM 795 C C . ILE A 1 96 ? -22.436 -2.428 37.644 1.00 94.75 96 ILE A C 1
ATOM 797 O O . ILE A 1 96 ? -22.701 -3.497 38.194 1.00 94.75 96 ILE A O 1
ATOM 801 N N . LYS A 1 97 ? -21.410 -1.659 38.034 1.00 94.94 97 LYS A N 1
ATOM 802 C CA . LYS A 1 97 ? -20.492 -2.031 39.120 1.00 94.94 97 LYS A CA 1
ATOM 803 C C . LYS A 1 97 ? -21.228 -2.235 40.442 1.00 94.94 97 LYS A C 1
ATOM 805 O O . LYS A 1 97 ? -21.055 -3.264 41.087 1.00 94.94 97 LYS A O 1
ATOM 810 N N . THR A 1 98 ? -22.073 -1.283 40.834 1.00 94.25 98 THR A N 1
ATOM 811 C CA . THR A 1 98 ? -22.837 -1.350 42.084 1.00 94.25 98 THR A CA 1
ATOM 812 C C . THR A 1 98 ? -23.774 -2.553 42.102 1.00 94.25 98 THR A C 1
ATOM 814 O O . THR A 1 98 ? -23.858 -3.231 43.123 1.00 94.25 98 THR A O 1
ATOM 817 N N . ARG A 1 99 ? -24.431 -2.871 40.980 1.00 94.44 99 ARG A N 1
ATOM 818 C CA . ARG A 1 99 ? -25.293 -4.057 40.885 1.00 94.44 99 ARG A CA 1
ATOM 819 C C . ARG A 1 99 ? -24.493 -5.354 40.993 1.00 94.44 99 ARG A C 1
ATOM 821 O O . ARG A 1 99 ? -24.898 -6.242 41.731 1.00 94.44 99 ARG A O 1
ATOM 828 N N . ILE A 1 100 ? -23.326 -5.444 40.352 1.00 93.06 100 ILE A N 1
ATOM 829 C CA . ILE A 1 100 ? -22.442 -6.613 40.488 1.00 93.06 100 ILE A CA 1
ATOM 830 C C . ILE A 1 100 ? -22.024 -6.820 41.949 1.00 93.06 100 ILE A C 1
ATOM 832 O O . ILE A 1 100 ? -22.175 -7.918 42.480 1.00 93.06 100 ILE A O 1
ATOM 836 N N . LEU A 1 101 ? -21.546 -5.768 42.615 1.00 92.62 101 LEU A N 1
ATOM 837 C CA . LEU A 1 101 ? -21.029 -5.876 43.981 1.00 92.62 101 LEU A CA 1
ATOM 838 C C . LEU A 1 101 ? -22.130 -6.153 45.016 1.00 92.62 101 LEU A C 1
ATOM 840 O O . LEU A 1 101 ? -21.915 -6.938 45.938 1.00 92.62 101 LEU A O 1
ATOM 844 N N . ASN A 1 102 ? -23.310 -5.545 44.860 1.00 92.38 102 ASN A N 1
ATOM 845 C CA . ASN A 1 102 ? -24.359 -5.597 45.882 1.00 92.38 102 ASN A CA 1
ATOM 846 C C . ASN A 1 102 ? -25.428 -6.666 45.618 1.00 92.38 102 ASN A C 1
ATOM 848 O O . ASN A 1 102 ? -25.930 -7.264 46.568 1.00 92.38 102 ASN A O 1
ATOM 852 N N . GLU A 1 103 ? -25.804 -6.901 44.357 1.00 90.62 103 GLU A N 1
ATOM 853 C CA . GLU A 1 103 ? -26.916 -7.798 44.003 1.00 90.62 103 GLU A CA 1
ATOM 854 C C . GLU A 1 103 ? -26.440 -9.223 43.701 1.00 90.62 103 GLU A C 1
ATOM 856 O O . GLU A 1 103 ? -27.183 -10.173 43.938 1.00 90.62 103 GLU A O 1
ATOM 861 N N . CYS A 1 104 ? -25.213 -9.403 43.195 1.00 87.56 104 CYS A N 1
ATOM 862 C CA . CYS A 1 104 ? -24.768 -10.723 42.744 1.00 87.56 104 CYS A CA 1
ATOM 863 C C . CYS A 1 104 ? -24.160 -11.596 43.838 1.00 87.56 104 CYS A C 1
ATOM 865 O O . CYS A 1 104 ? -24.162 -12.814 43.678 1.00 87.56 104 CYS A O 1
ATOM 867 N N . GLN A 1 105 ? -23.590 -11.011 44.899 1.00 84.50 105 GLN A N 1
ATOM 868 C CA . GLN A 1 105 ? -22.902 -11.747 45.976 1.00 84.50 105 GLN A CA 1
ATOM 869 C C . GLN A 1 105 ? -21.876 -12.785 45.456 1.00 84.50 105 GLN A C 1
ATOM 871 O O . GLN A 1 105 ? -21.737 -13.871 46.014 1.00 84.50 105 GLN A O 1
ATOM 876 N N . GLY A 1 106 ? -21.197 -12.487 44.340 1.00 79.19 106 GLY A N 1
ATOM 877 C CA . GLY A 1 106 ? -20.239 -13.396 43.696 1.00 79.19 106 GLY A CA 1
ATOM 878 C C . GLY A 1 106 ? -20.854 -14.561 42.904 1.00 79.19 106 GLY A C 1
ATOM 879 O O . GLY A 1 106 ? -20.127 -15.452 42.477 1.00 79.19 106 GLY A O 1
ATOM 880 N N . GLN A 1 107 ? -22.175 -14.590 42.685 1.00 88.50 107 GLN A N 1
ATOM 881 C CA . GLN A 1 107 ? -22.834 -15.624 41.882 1.00 88.50 107 GLN A CA 1
ATOM 882 C C . GLN A 1 107 ? -22.695 -15.340 40.372 1.00 88.50 107 GLN A C 1
ATOM 884 O O . GLN A 1 107 ? -23.299 -14.382 39.871 1.00 88.50 107 GLN A O 1
ATOM 889 N N . PRO A 1 108 ? -22.017 -16.208 39.591 1.00 88.31 108 PRO A N 1
ATOM 890 C CA . PRO A 1 108 ? -21.768 -15.959 38.165 1.00 88.31 108 PRO A CA 1
ATOM 891 C C . PRO A 1 108 ? -23.038 -15.825 37.313 1.00 88.31 108 PRO A C 1
ATOM 893 O O . PRO A 1 108 ? -23.057 -15.096 36.321 1.00 88.31 108 PRO A O 1
ATOM 896 N N . ALA A 1 109 ? -24.123 -16.507 37.696 1.00 90.50 109 ALA A N 1
ATOM 897 C CA . ALA A 1 109 ? -25.395 -16.455 36.975 1.00 90.50 109 ALA A CA 1
ATOM 898 C C . ALA A 1 109 ? -26.078 -15.077 37.072 1.00 90.50 109 ALA A C 1
ATOM 900 O O . ALA A 1 109 ? -26.640 -14.600 36.084 1.00 90.50 109 ALA A O 1
ATOM 901 N N . LEU A 1 110 ? -26.005 -14.422 38.236 1.00 91.94 110 LEU A N 1
ATOM 902 C CA . LEU A 1 110 ? -26.569 -13.084 38.445 1.00 91.94 110 LEU A CA 1
ATOM 903 C C . LEU A 1 110 ? -25.722 -12.014 37.753 1.00 91.94 110 LEU A C 1
ATOM 905 O O . LEU A 1 110 ? -26.268 -11.140 37.081 1.00 91.94 110 LEU A O 1
ATOM 909 N N . ILE A 1 111 ? -24.394 -12.156 37.822 1.00 91.06 111 ILE A N 1
ATOM 910 C CA . ILE A 1 111 ? -23.440 -11.296 37.108 1.00 91.06 111 ILE A CA 1
ATOM 911 C C . ILE A 1 111 ? -23.734 -11.327 35.611 1.00 91.06 111 ILE A C 1
ATOM 913 O O . ILE A 1 111 ? -23.899 -10.280 34.985 1.00 91.06 111 ILE A O 1
ATOM 917 N N . ARG A 1 112 ? -23.869 -12.530 35.043 1.00 91.69 112 ARG A N 1
ATOM 918 C CA . ARG A 1 112 ? -24.220 -12.708 33.634 1.00 91.69 112 ARG A CA 1
ATOM 919 C C . ARG A 1 112 ? -25.509 -11.984 33.272 1.00 91.69 112 ARG A C 1
ATOM 921 O O . ARG A 1 112 ? -25.538 -11.285 32.266 1.00 91.69 112 ARG A O 1
ATOM 928 N N . ARG A 1 113 ? -26.557 -12.141 34.085 1.00 92.69 113 ARG A N 1
ATOM 929 C CA . ARG A 1 113 ? -27.856 -11.504 33.843 1.00 92.69 113 ARG A CA 1
ATOM 930 C C . ARG A 1 113 ? -27.731 -9.983 33.794 1.00 92.69 113 ARG A C 1
ATOM 932 O O . ARG A 1 113 ? -28.223 -9.381 32.847 1.00 92.69 113 ARG A O 1
ATOM 939 N N . ILE A 1 114 ? -27.034 -9.384 34.760 1.00 93.44 114 ILE A N 1
ATOM 940 C CA . ILE A 1 114 ? -26.803 -7.935 34.792 1.00 93.44 114 ILE A CA 1
ATOM 941 C C . ILE A 1 114 ? -26.009 -7.484 33.568 1.00 93.44 114 ILE A C 1
ATOM 943 O O . ILE A 1 114 ? -26.388 -6.516 32.919 1.00 93.44 114 ILE A O 1
ATOM 947 N N . LEU A 1 115 ? -24.934 -8.184 33.204 1.00 93.50 115 LEU A N 1
ATOM 948 C CA . LEU A 1 115 ? -24.141 -7.814 32.031 1.00 93.50 115 LEU A CA 1
ATOM 949 C C . LEU A 1 115 ? -24.948 -7.943 30.732 1.00 93.50 115 LEU A C 1
ATOM 951 O O . LEU A 1 115 ? -24.889 -7.044 29.893 1.00 93.50 115 LEU A O 1
ATOM 955 N N . ASP A 1 116 ? -25.748 -9.001 30.581 1.00 93.75 116 ASP A N 1
ATOM 956 C CA . ASP A 1 116 ? -26.584 -9.220 29.397 1.00 93.75 116 ASP A CA 1
ATOM 957 C C . ASP A 1 116 ? -27.680 -8.141 29.220 1.00 93.75 116 ASP A C 1
ATOM 959 O O . ASP A 1 116 ? -28.060 -7.863 28.080 1.00 93.75 116 ASP A O 1
ATOM 963 N N . GLU A 1 117 ? -28.126 -7.467 30.293 1.00 94.12 117 GLU A N 1
ATOM 964 C CA . GLU A 1 117 ? -29.057 -6.323 30.214 1.00 94.12 117 GLU A CA 1
ATOM 965 C C . GLU A 1 117 ? -28.450 -5.118 29.470 1.00 94.12 117 GLU A C 1
ATOM 967 O O . GLU A 1 117 ? -29.153 -4.426 28.732 1.00 94.12 117 GLU A O 1
ATOM 972 N N . TYR A 1 118 ? -27.142 -4.876 29.615 1.00 93.44 118 TYR A N 1
ATOM 973 C CA . TYR A 1 118 ? -26.492 -3.666 29.089 1.00 93.44 118 TYR A CA 1
ATOM 974 C C . TYR A 1 118 ? -25.597 -3.913 27.875 1.00 93.44 118 TYR A C 1
ATOM 976 O O . TYR A 1 118 ? -25.381 -2.995 27.078 1.00 93.44 118 TYR A O 1
ATOM 984 N N . ILE A 1 119 ? -25.093 -5.137 27.699 1.00 92.56 119 ILE A N 1
ATOM 985 C CA . ILE A 1 119 ? -24.069 -5.467 26.697 1.00 92.56 119 ILE A CA 1
ATOM 986 C C . ILE A 1 119 ? -24.518 -5.271 25.249 1.00 92.56 119 ILE A C 1
ATOM 988 O O . ILE A 1 119 ? -23.676 -5.166 24.362 1.00 92.56 119 ILE A O 1
ATOM 992 N N . ASN A 1 120 ? -25.825 -5.227 24.989 1.00 88.69 120 ASN A N 1
ATOM 993 C CA . ASN A 1 120 ? -26.377 -5.024 23.646 1.00 88.69 120 ASN A CA 1
ATOM 994 C C . ASN A 1 120 ? -26.604 -3.541 23.305 1.00 88.69 120 ASN A C 1
ATOM 996 O O . ASN A 1 120 ? -26.994 -3.223 22.185 1.00 88.69 120 ASN A O 1
ATOM 1000 N N . THR A 1 121 ? -26.356 -2.627 24.247 1.00 88.44 121 THR A N 1
ATOM 1001 C CA . THR A 1 121 ? -26.397 -1.178 24.004 1.00 88.44 121 THR A CA 1
ATOM 1002 C C . THR A 1 121 ? -24.985 -0.645 23.795 1.00 88.44 121 THR A C 1
ATOM 1004 O O . THR A 1 121 ? -24.050 -1.114 24.437 1.00 88.44 121 THR A O 1
ATOM 1007 N N . GLN A 1 122 ? -24.807 0.367 22.942 1.00 85.19 122 GLN A N 1
ATOM 1008 C CA . GLN A 1 122 ? -23.473 0.914 22.665 1.00 85.19 122 GLN A CA 1
ATOM 1009 C C . GLN A 1 122 ? -22.801 1.482 23.929 1.00 85.19 122 GLN A C 1
ATOM 1011 O O . GLN A 1 122 ? -21.626 1.218 24.185 1.00 85.19 122 GLN A O 1
ATOM 1016 N N . VAL A 1 123 ? -23.542 2.256 24.731 1.00 87.06 123 VAL A N 1
ATOM 1017 C CA . VAL A 1 123 ? -23.007 2.900 25.943 1.00 87.06 123 VAL A CA 1
ATOM 1018 C C . VAL A 1 123 ? -22.791 1.875 27.060 1.00 87.06 123 VAL A C 1
ATOM 1020 O O . VAL A 1 123 ? -21.747 1.896 27.707 1.00 87.06 123 VAL A O 1
ATOM 1023 N N . GLY A 1 124 ? -23.713 0.922 27.234 1.00 90.25 124 GLY A N 1
ATOM 1024 C CA . GLY A 1 124 ? -23.565 -0.165 28.204 1.00 90.25 124 GLY A CA 1
ATOM 1025 C C . GLY A 1 124 ? -22.403 -1.097 27.867 1.00 90.25 124 GLY A C 1
ATOM 1026 O O . GLY A 1 124 ? -21.602 -1.426 28.736 1.00 90.25 124 GLY A O 1
ATOM 1027 N N . ALA A 1 125 ? -22.228 -1.444 26.592 1.00 91.38 125 ALA A N 1
ATOM 1028 C CA . ALA A 1 125 ? -21.083 -2.216 26.128 1.00 91.38 125 ALA A CA 1
ATOM 1029 C C . ALA A 1 125 ? -19.753 -1.480 26.377 1.00 91.38 125 ALA A C 1
ATOM 1031 O O . ALA A 1 125 ? -18.804 -2.082 26.876 1.00 91.38 125 ALA A O 1
ATOM 1032 N N . ARG A 1 126 ? -19.686 -0.161 26.135 1.00 89.88 126 ARG A N 1
ATOM 1033 C CA . ARG A 1 126 ? -18.509 0.649 26.506 1.00 89.88 126 ARG A CA 1
ATOM 1034 C C . ARG A 1 126 ? -18.248 0.637 28.007 1.00 89.88 126 ARG A C 1
ATOM 1036 O O . ARG A 1 126 ? -17.108 0.438 28.410 1.00 89.88 126 ARG A O 1
ATOM 1043 N N . ALA A 1 127 ? -19.280 0.812 28.829 1.00 92.25 127 ALA A N 1
ATOM 1044 C CA . ALA A 1 127 ? -19.146 0.763 30.284 1.00 92.25 127 ALA A CA 1
ATOM 1045 C C . ALA A 1 127 ? -18.582 -0.593 30.751 1.00 92.25 127 ALA A C 1
ATOM 1047 O O . ALA A 1 127 ? -17.646 -0.627 31.547 1.00 92.25 127 ALA A O 1
ATOM 1048 N N . ILE A 1 128 ? -19.068 -1.701 30.184 1.00 93.56 128 ILE A N 1
ATOM 1049 C CA . ILE A 1 128 ? -18.560 -3.059 30.443 1.00 93.56 128 ILE A CA 1
ATOM 1050 C C . ILE A 1 128 ? -17.084 -3.194 30.035 1.00 93.56 128 ILE A C 1
ATOM 1052 O O . ILE A 1 128 ? -16.293 -3.764 30.785 1.00 93.56 128 ILE A O 1
ATOM 1056 N N . MET A 1 129 ? -16.674 -2.635 28.890 1.00 93.19 129 MET A N 1
ATOM 1057 C CA . MET A 1 129 ? -15.259 -2.629 28.491 1.00 93.19 129 MET A CA 1
ATOM 1058 C C . MET A 1 129 ? -14.369 -1.888 29.494 1.00 93.19 129 MET A C 1
ATOM 1060 O O . MET A 1 129 ? -13.262 -2.349 29.767 1.00 93.19 129 MET A O 1
ATOM 1064 N N . PHE A 1 130 ? -14.830 -0.758 30.041 1.00 90.88 130 PHE A N 1
ATOM 1065 C CA . PHE A 1 130 ? -14.088 -0.032 31.076 1.00 90.88 130 PHE A CA 1
ATOM 1066 C C . PHE A 1 130 ? -14.009 -0.833 32.382 1.00 90.88 130 PHE A C 1
ATOM 1068 O O . PHE A 1 130 ? -12.933 -0.928 32.971 1.00 90.88 130 PHE A O 1
ATOM 1075 N N . LEU A 1 131 ? -15.108 -1.475 32.794 1.00 93.62 131 LEU A N 1
ATOM 1076 C CA . LEU A 1 131 ? -15.155 -2.324 33.991 1.00 93.62 131 LEU A CA 1
ATOM 1077 C C . LEU A 1 131 ? -14.285 -3.582 33.888 1.00 93.62 131 LEU A C 1
ATOM 1079 O O . LEU A 1 131 ? -13.807 -4.071 34.904 1.00 93.62 131 LEU A O 1
ATOM 1083 N N . ALA A 1 132 ? -13.993 -4.077 32.683 1.00 91.44 132 ALA A N 1
ATOM 1084 C CA . ALA A 1 132 ? -13.060 -5.191 32.495 1.00 91.44 132 ALA A CA 1
ATOM 1085 C C . ALA A 1 132 ? -11.615 -4.878 32.951 1.00 91.44 132 ALA A C 1
ATOM 1087 O O . ALA A 1 132 ? -10.792 -5.791 33.055 1.00 91.44 132 ALA A O 1
ATOM 1088 N N . ASN A 1 133 ? -11.299 -3.606 33.223 1.00 87.94 133 ASN A N 1
ATOM 1089 C CA . ASN A 1 133 ? -10.033 -3.160 33.811 1.00 87.94 133 ASN A CA 1
ATOM 1090 C C . ASN A 1 133 ? -10.178 -2.670 35.265 1.00 87.94 133 ASN A C 1
ATOM 1092 O O . ASN A 1 133 ? -9.187 -2.250 35.858 1.00 87.94 133 ASN A O 1
ATOM 1096 N N . ASP A 1 134 ? -11.383 -2.706 35.837 1.00 90.94 134 ASP A N 1
ATOM 1097 C CA . ASP A 1 134 ? -11.664 -2.258 37.202 1.00 90.94 134 ASP A CA 1
ATOM 1098 C C . ASP A 1 134 ? -11.318 -3.360 38.211 1.00 90.94 134 ASP A C 1
ATOM 1100 O O . ASP A 1 134 ? -11.821 -4.476 38.108 1.00 90.94 134 ASP A O 1
ATOM 1104 N N . GLY A 1 135 ? -10.461 -3.055 39.189 1.00 88.88 135 GLY A N 1
ATOM 1105 C CA . GLY A 1 135 ? -9.930 -4.044 40.132 1.00 88.88 135 GLY A CA 1
ATOM 1106 C C . GLY A 1 135 ? -10.982 -4.796 40.953 1.00 88.88 135 GLY A C 1
ATOM 1107 O O . GLY A 1 135 ? -10.724 -5.936 41.326 1.00 88.88 135 GLY A O 1
ATOM 1108 N N . ASP A 1 136 ? -12.160 -4.209 41.180 1.00 89.38 136 ASP A N 1
ATOM 1109 C CA . ASP A 1 136 ? -13.180 -4.796 42.056 1.00 89.38 136 ASP A CA 1
ATOM 1110 C C . ASP A 1 136 ? -14.064 -5.823 41.333 1.00 89.38 136 ASP A C 1
ATOM 1112 O O . ASP A 1 136 ? -14.611 -6.720 41.966 1.00 89.38 136 ASP A O 1
ATOM 1116 N N . VAL A 1 137 ? -14.229 -5.685 40.012 1.00 91.12 137 VAL A N 1
ATOM 1117 C CA . VAL A 1 137 ? -15.163 -6.501 39.205 1.00 91.12 137 VAL A CA 1
ATOM 1118 C C . VAL A 1 137 ? -14.514 -7.127 37.966 1.00 91.12 137 VAL A C 1
ATOM 1120 O O . VAL A 1 137 ? -15.186 -7.758 37.151 1.00 91.12 137 VAL A O 1
ATOM 1123 N N . ARG A 1 138 ? -13.198 -6.968 37.793 1.00 91.25 138 ARG A N 1
ATOM 1124 C CA . ARG A 1 138 ? -12.456 -7.428 36.612 1.00 91.25 138 ARG A CA 1
ATOM 1125 C C . ARG A 1 138 ? -12.699 -8.892 36.284 1.00 91.25 138 ARG A C 1
ATOM 1127 O O . ARG A 1 138 ? -12.999 -9.194 35.134 1.00 91.25 138 ARG A O 1
ATOM 1134 N N . GLU A 1 139 ? -12.518 -9.788 37.249 1.00 90.50 139 GLU A N 1
ATOM 1135 C CA . GLU A 1 139 ? -12.573 -11.235 36.997 1.00 90.50 139 GLU A CA 1
ATOM 1136 C C . GLU A 1 139 ? -13.963 -11.675 36.514 1.00 90.50 139 GLU A C 1
ATOM 1138 O O . GLU A 1 139 ? -14.081 -12.526 35.633 1.00 90.50 139 GLU A O 1
ATOM 1143 N N . ASP A 1 140 ? -15.002 -10.995 36.994 1.00 89.94 140 ASP A N 1
ATOM 1144 C CA . ASP A 1 140 ? -16.398 -11.235 36.639 1.00 89.94 140 ASP A CA 1
ATOM 1145 C C . ASP A 1 140 ? -16.766 -10.680 35.252 1.00 89.94 140 ASP A C 1
ATOM 1147 O O . ASP A 1 140 ? -17.550 -11.275 34.507 1.00 89.94 140 ASP A O 1
ATOM 1151 N N . VAL A 1 141 ? -16.192 -9.530 34.884 1.00 91.56 141 VAL A N 1
ATOM 1152 C CA . VAL A 1 141 ? -16.561 -8.778 33.674 1.00 91.56 141 VAL A CA 1
ATOM 1153 C C . VAL A 1 141 ? -15.683 -9.125 32.469 1.00 91.56 141 VAL A C 1
ATOM 1155 O O . VAL A 1 141 ? -16.154 -9.128 31.329 1.00 91.56 141 VAL A O 1
ATOM 1158 N N . LYS A 1 142 ? -14.409 -9.459 32.687 1.00 92.00 142 LYS A N 1
ATOM 1159 C CA . LYS A 1 142 ? -13.421 -9.733 31.632 1.00 92.00 142 LYS A CA 1
ATOM 1160 C C . LYS A 1 142 ? -13.853 -10.790 30.602 1.00 92.00 142 LYS A C 1
ATOM 1162 O O . LYS A 1 142 ? -13.582 -10.560 29.420 1.00 92.00 142 LYS A O 1
ATOM 1167 N N . PRO A 1 143 ? -14.578 -11.874 30.955 1.00 93.06 143 PRO A N 1
ATOM 1168 C CA . PRO A 1 143 ? -15.107 -12.822 29.967 1.00 93.06 143 PRO A CA 1
ATOM 1169 C C . PRO A 1 143 ? -16.035 -12.192 28.913 1.00 93.06 143 PRO A C 1
ATOM 1171 O O . PRO A 1 143 ? -16.170 -12.718 27.811 1.00 93.06 143 PRO A O 1
ATOM 1174 N N . TYR A 1 144 ? -16.655 -11.049 29.219 1.00 92.12 144 TYR A N 1
ATOM 1175 C CA . TYR A 1 144 ? -17.605 -10.360 28.342 1.00 92.12 144 TYR A CA 1
ATOM 1176 C C . TYR A 1 144 ? -16.955 -9.296 27.453 1.00 92.12 144 TYR A C 1
ATOM 1178 O O . TYR A 1 144 ? -17.628 -8.744 26.579 1.00 92.12 144 TYR A O 1
ATOM 1186 N N . TYR A 1 145 ? -15.656 -9.025 27.629 1.00 91.12 145 TYR A N 1
ATOM 1187 C CA . TYR A 1 145 ? -14.957 -7.940 26.941 1.00 91.12 145 TYR A CA 1
ATOM 1188 C C . TYR A 1 145 ? -15.094 -8.017 25.418 1.00 91.12 145 TYR A C 1
ATOM 1190 O O . TYR A 1 145 ? -15.436 -7.023 24.791 1.00 91.12 145 TYR A O 1
ATOM 1198 N N . THR A 1 146 ? -14.891 -9.190 24.812 1.00 91.44 146 THR A N 1
ATOM 1199 C CA . THR A 1 146 ? -14.947 -9.343 23.347 1.00 91.44 146 THR A CA 1
ATOM 1200 C C . THR A 1 146 ? -16.334 -9.026 22.784 1.00 91.44 146 THR A C 1
ATOM 1202 O O . THR A 1 146 ? -16.452 -8.321 21.782 1.00 91.44 146 THR A O 1
ATOM 1205 N N . LYS A 1 147 ? -17.399 -9.497 23.447 1.00 91.75 147 LYS A N 1
ATOM 1206 C CA . LYS A 1 147 ? -18.788 -9.205 23.053 1.00 91.75 147 LYS A CA 1
ATOM 1207 C C . LYS A 1 147 ? -19.106 -7.721 23.250 1.00 91.75 147 LYS A C 1
ATOM 1209 O O . LYS A 1 147 ? -19.703 -7.099 22.376 1.00 91.75 147 LYS A O 1
ATOM 1214 N N . ALA A 1 148 ? -18.659 -7.142 24.362 1.00 90.44 148 ALA A N 1
ATOM 1215 C CA . ALA A 1 148 ? -18.809 -5.720 24.635 1.00 90.44 148 ALA A CA 1
ATOM 1216 C C . ALA A 1 148 ? -18.058 -4.857 23.604 1.00 90.44 148 ALA A C 1
ATOM 1218 O O . ALA A 1 148 ? -18.626 -3.911 23.075 1.00 90.44 148 ALA A O 1
ATOM 1219 N N . ALA A 1 149 ? -16.835 -5.224 23.220 1.00 88.19 149 ALA A N 1
ATOM 1220 C CA . ALA A 1 149 ? -16.059 -4.524 22.200 1.00 88.19 149 ALA A CA 1
ATOM 1221 C C . ALA A 1 149 ? -16.777 -4.478 20.844 1.00 88.19 149 ALA A C 1
ATOM 1223 O O . ALA A 1 149 ? -16.852 -3.416 20.232 1.00 88.19 149 ALA A O 1
ATOM 1224 N N . ALA A 1 150 ? -17.381 -5.590 20.415 1.00 85.81 150 ALA A N 1
ATOM 1225 C CA . ALA A 1 150 ? -18.146 -5.650 19.167 1.00 85.81 150 ALA A CA 1
ATOM 1226 C C . ALA A 1 150 ? -19.406 -4.755 19.172 1.00 85.81 150 ALA A C 1
ATOM 1228 O O . ALA A 1 150 ? -19.804 -4.219 18.130 1.00 85.81 150 ALA A O 1
ATOM 1229 N N . ASN A 1 151 ? -20.025 -4.586 20.344 1.00 88.69 151 ASN A N 1
ATOM 1230 C CA . ASN A 1 151 ? -21.255 -3.809 20.525 1.00 88.69 151 ASN A CA 1
ATOM 1231 C C . ASN A 1 151 ? -20.995 -2.335 20.889 1.00 88.69 151 ASN A C 1
ATOM 1233 O O . ASN A 1 151 ? -21.856 -1.484 20.678 1.00 88.69 151 ASN A O 1
ATOM 1237 N N . ALA A 1 152 ? -19.807 -2.014 21.404 1.00 84.88 152 ALA A N 1
ATOM 1238 C CA . ALA A 1 152 ? -19.373 -0.666 21.764 1.00 84.88 152 ALA A CA 1
ATOM 1239 C C . ALA A 1 152 ? -19.036 0.215 20.549 1.00 84.88 152 ALA A C 1
ATOM 1241 O O . ALA A 1 152 ? -19.003 1.451 20.666 1.00 84.88 152 ALA A O 1
ATOM 1242 N N . THR A 1 153 ? -18.757 -0.408 19.400 1.00 80.75 153 THR A N 1
ATOM 1243 C CA . THR A 1 153 ? -18.471 0.271 18.133 1.00 80.75 153 THR A CA 1
ATOM 1244 C C . THR A 1 153 ? -19.737 0.940 17.604 1.00 80.75 153 THR A C 1
ATOM 1246 O O . THR A 1 153 ? -20.741 0.276 17.337 1.00 80.75 153 THR A O 1
ATOM 1249 N N . SER A 1 154 ? -19.694 2.262 17.432 1.00 77.94 154 SER A N 1
ATOM 1250 C CA . SER A 1 154 ? -20.855 3.014 16.934 1.00 77.94 154 SER A CA 1
ATOM 1251 C C . SER A 1 154 ? -21.158 2.688 15.467 1.00 77.94 154 SER A C 1
ATOM 1253 O O . SER A 1 154 ? -20.263 2.301 14.717 1.00 77.94 154 SER A O 1
ATOM 1255 N N . VAL A 1 155 ? -22.401 2.905 15.018 1.00 77.50 155 VAL A N 1
ATOM 1256 C CA . VAL A 1 155 ? -22.756 2.764 13.589 1.00 77.50 155 VAL A CA 1
ATOM 1257 C C . VAL A 1 155 ? -21.879 3.671 12.715 1.00 77.50 155 VAL A C 1
ATOM 1259 O O . VAL A 1 155 ? -21.430 3.258 11.651 1.00 77.50 155 VAL A O 1
ATOM 1262 N N . TRP A 1 156 ? -21.585 4.885 13.187 1.00 76.50 156 TRP A N 1
ATOM 1263 C CA . TRP A 1 156 ? -20.716 5.845 12.501 1.00 76.50 156 TRP A CA 1
ATOM 1264 C C . TRP A 1 156 ? -19.262 5.387 12.423 1.00 76.50 156 TRP A C 1
ATOM 1266 O O . TRP A 1 156 ? -18.606 5.596 11.412 1.00 76.50 156 TRP A O 1
ATOM 1276 N N . GLU A 1 157 ? -18.769 4.737 13.471 1.00 83.75 157 GLU A N 1
ATOM 1277 C CA . GLU A 1 157 ? -17.420 4.178 13.523 1.00 83.75 157 GLU A CA 1
ATOM 1278 C C . GLU A 1 157 ? -17.283 2.982 12.579 1.00 83.75 157 GLU A C 1
ATOM 1280 O O . GLU A 1 157 ? -16.312 2.913 11.830 1.00 83.75 157 GLU A O 1
ATOM 1285 N N . LYS A 1 158 ? -18.286 2.092 12.537 1.00 82.62 158 LYS A N 1
ATOM 1286 C CA . LYS A 1 158 ? -18.335 0.995 11.556 1.00 82.62 158 LYS A CA 1
ATOM 1287 C C . LYS A 1 158 ? -18.308 1.541 10.128 1.00 82.62 158 LYS A C 1
ATOM 1289 O O . LYS A 1 158 ? -17.412 1.181 9.372 1.00 82.62 158 LYS A O 1
ATOM 1294 N N . ARG A 1 159 ? -19.193 2.495 9.812 1.00 81.88 159 ARG A N 1
ATOM 1295 C CA . ARG A 1 159 ? -19.229 3.167 8.501 1.00 81.88 159 ARG A CA 1
ATOM 1296 C C . ARG A 1 159 ? -17.914 3.857 8.158 1.00 81.88 159 ARG A C 1
ATOM 1298 O O . ARG A 1 159 ? -17.438 3.731 7.042 1.00 81.88 159 ARG A O 1
ATOM 1305 N N . PHE A 1 160 ? -17.290 4.546 9.112 1.00 88.62 160 PHE A N 1
ATOM 1306 C CA . PHE A 1 160 ? -15.993 5.182 8.890 1.00 88.62 160 PHE A CA 1
ATOM 1307 C C . PHE A 1 160 ? -14.920 4.166 8.487 1.00 88.62 160 PHE A C 1
ATOM 1309 O O . PHE A 1 160 ? -14.159 4.421 7.557 1.00 88.62 160 PHE A O 1
ATOM 1316 N N . TYR A 1 161 ? -14.841 3.025 9.179 1.00 87.88 161 TYR A N 1
ATOM 1317 C CA . TYR A 1 161 ? -13.856 1.993 8.858 1.00 87.88 161 TYR A CA 1
ATOM 1318 C C . TYR A 1 161 ? -14.177 1.259 7.550 1.00 87.88 161 TYR A C 1
ATOM 1320 O O . TYR A 1 161 ? -13.244 0.938 6.815 1.00 87.88 161 TYR A O 1
ATOM 1328 N N . GLU A 1 162 ? -15.455 1.059 7.224 1.00 88.12 162 GLU A N 1
ATOM 1329 C CA . GLU A 1 162 ? -15.907 0.548 5.921 1.00 88.12 162 GLU A CA 1
ATOM 1330 C C . GLU A 1 162 ? -15.506 1.504 4.786 1.00 88.12 162 GLU A C 1
ATOM 1332 O O . GLU A 1 162 ? -14.763 1.117 3.887 1.00 88.12 162 GLU A O 1
ATOM 1337 N N . GLU A 1 163 ? -15.871 2.786 4.876 1.00 90.12 163 GLU A N 1
ATOM 1338 C CA . GLU A 1 163 ? -15.494 3.812 3.893 1.00 90.12 163 GLU A CA 1
ATOM 1339 C C . GLU A 1 163 ? -13.973 3.972 3.772 1.00 90.12 163 GLU A C 1
ATOM 1341 O O . GLU A 1 163 ? -13.435 4.211 2.688 1.00 90.12 163 GLU A O 1
ATOM 1346 N N . LYS A 1 164 ? -13.248 3.869 4.892 1.00 91.88 164 LYS A N 1
ATOM 1347 C CA . LYS A 1 164 ? -11.783 3.883 4.902 1.00 91.88 164 LYS A CA 1
ATOM 1348 C C . LYS A 1 164 ? -11.230 2.682 4.138 1.00 91.88 164 LYS A C 1
ATOM 1350 O O . LYS A 1 164 ? -10.325 2.870 3.330 1.00 91.88 164 LYS A O 1
ATOM 1355 N N . ALA A 1 165 ? -11.755 1.481 4.375 1.00 92.38 165 ALA A N 1
ATOM 1356 C CA . ALA A 1 165 ? -11.335 0.277 3.667 1.00 92.38 165 ALA A CA 1
ATOM 1357 C C . ALA A 1 165 ? -11.603 0.391 2.159 1.00 92.38 165 ALA A C 1
ATOM 1359 O O . ALA A 1 165 ? -10.709 0.108 1.367 1.00 92.38 165 ALA A O 1
ATOM 1360 N N . GLU A 1 166 ? -12.768 0.905 1.760 1.00 94.12 166 GLU A N 1
ATOM 1361 C CA . GLU A 1 166 ? -13.099 1.156 0.351 1.00 94.12 166 GLU A CA 1
ATOM 1362 C C . GLU A 1 166 ? -12.152 2.167 -0.311 1.00 94.12 166 GLU A C 1
ATOM 1364 O O . GLU A 1 166 ? -11.722 1.976 -1.450 1.00 94.12 166 GLU A O 1
ATOM 1369 N N . LYS A 1 167 ? -11.797 3.250 0.393 1.00 94.25 167 LYS A N 1
ATOM 1370 C CA . LYS A 1 167 ? -10.831 4.244 -0.106 1.00 94.25 167 LYS A CA 1
ATOM 1371 C C . LYS A 1 167 ? -9.438 3.644 -0.282 1.00 94.25 167 LYS A C 1
ATOM 1373 O O . LYS A 1 167 ? -8.776 3.952 -1.271 1.00 94.25 167 LYS A O 1
ATOM 1378 N N . LEU A 1 168 ? -8.998 2.809 0.661 1.00 95.31 168 LEU A N 1
ATOM 1379 C CA . LEU A 1 168 ? -7.708 2.123 0.575 1.00 95.31 168 LEU A CA 1
ATOM 1380 C C . LEU A 1 168 ? -7.687 1.121 -0.586 1.00 95.31 168 LEU A C 1
ATOM 1382 O O . LEU A 1 168 ? -6.762 1.175 -1.388 1.00 95.31 168 LEU A O 1
ATOM 1386 N N . ASP A 1 169 ? -8.728 0.299 -0.742 1.00 96.19 169 ASP A N 1
ATOM 1387 C CA . ASP A 1 169 ? -8.853 -0.652 -1.859 1.00 96.19 169 ASP A CA 1
ATOM 1388 C C . ASP A 1 169 ? -8.861 0.056 -3.223 1.00 96.19 169 ASP A C 1
ATOM 1390 O O . ASP A 1 169 ? -8.199 -0.374 -4.170 1.00 96.19 169 ASP A O 1
ATOM 1394 N N . ARG A 1 170 ? -9.561 1.193 -3.326 1.00 96.00 170 ARG A N 1
ATOM 1395 C CA . ARG A 1 170 ? -9.540 2.016 -4.540 1.00 96.00 170 ARG A CA 1
ATOM 1396 C C . ARG A 1 170 ? -8.132 2.517 -4.857 1.00 96.00 170 ARG A C 1
ATOM 1398 O O . ARG A 1 170 ? -7.699 2.391 -5.999 1.00 96.00 170 ARG A O 1
ATOM 1405 N N . LEU A 1 171 ? -7.423 3.064 -3.869 1.00 94.75 171 LEU A N 1
ATOM 1406 C CA . LEU A 1 171 ? -6.055 3.546 -4.066 1.00 94.75 171 LEU A CA 1
ATOM 1407 C C . LEU A 1 171 ? -5.102 2.411 -4.446 1.00 94.75 171 LEU A C 1
ATOM 1409 O O . LEU A 1 171 ? -4.308 2.590 -5.363 1.00 94.75 171 LEU A O 1
ATOM 1413 N N . ASP A 1 172 ? -5.212 1.238 -3.824 1.00 93.94 172 ASP A N 1
ATOM 1414 C CA . ASP A 1 172 ? -4.396 0.074 -4.188 1.00 93.94 172 ASP A CA 1
ATOM 1415 C C . ASP A 1 172 ? -4.603 -0.314 -5.663 1.00 93.94 172 ASP A C 1
ATOM 1417 O O . ASP A 1 172 ? -3.634 -0.510 -6.405 1.00 93.94 172 ASP A O 1
ATOM 1421 N N . LYS A 1 173 ? -5.858 -0.324 -6.133 1.00 95.50 173 LYS A N 1
ATOM 1422 C CA . LYS A 1 173 ? -6.196 -0.561 -7.548 1.00 95.50 173 LYS A CA 1
ATOM 1423 C C . LYS A 1 173 ? -5.658 0.524 -8.481 1.00 95.50 173 LYS A C 1
ATOM 1425 O O . LYS A 1 173 ? -5.255 0.212 -9.599 1.00 95.50 173 LYS A O 1
ATOM 1430 N N . GLU A 1 174 ? -5.639 1.781 -8.047 1.00 94.31 174 GLU A N 1
ATOM 1431 C CA . GLU A 1 174 ? -5.084 2.894 -8.825 1.00 94.31 174 GLU A CA 1
ATOM 1432 C C . GLU A 1 174 ? -3.551 2.862 -8.900 1.00 94.31 174 GLU A C 1
ATOM 1434 O O . GLU A 1 174 ? -2.988 3.283 -9.910 1.00 94.31 174 GLU A O 1
ATOM 1439 N N . ILE A 1 175 ? -2.866 2.373 -7.861 1.00 95.00 175 ILE A N 1
ATOM 1440 C CA . ILE A 1 175 ? -1.397 2.307 -7.802 1.00 95.00 175 ILE A CA 1
ATOM 1441 C C . ILE A 1 175 ? -0.863 1.095 -8.576 1.00 95.00 175 ILE A C 1
ATOM 1443 O O . ILE A 1 175 ? 0.189 1.194 -9.212 1.00 95.00 175 ILE A O 1
ATOM 1447 N N . ALA A 1 176 ? -1.574 -0.036 -8.565 1.00 94.38 176 ALA A N 1
ATOM 1448 C CA . ALA A 1 176 ? -1.107 -1.290 -9.162 1.00 94.38 176 ALA A CA 1
ATOM 1449 C C . ALA A 1 176 ? -0.593 -1.168 -10.619 1.00 94.38 176 ALA A C 1
ATOM 1451 O O . ALA A 1 176 ? 0.488 -1.695 -10.904 1.00 94.38 176 ALA A O 1
ATOM 1452 N N . PRO A 1 177 ? -1.258 -0.436 -11.540 1.00 94.75 177 PRO A N 1
ATOM 1453 C CA . PRO A 1 177 ? -0.741 -0.231 -12.893 1.00 94.75 177 PRO A CA 1
ATOM 1454 C C . PRO A 1 177 ? 0.605 0.499 -12.927 1.00 94.75 177 PRO A C 1
ATOM 1456 O O . PRO A 1 177 ? 1.450 0.185 -13.762 1.00 94.75 177 PRO A O 1
ATOM 1459 N N . PHE A 1 178 ? 0.837 1.450 -12.018 1.00 95.50 178 PHE A N 1
ATOM 1460 C CA . PHE A 1 178 ? 2.110 2.166 -11.941 1.00 95.50 178 PHE A CA 1
ATOM 1461 C C . PHE A 1 178 ? 3.239 1.254 -11.457 1.00 95.50 178 PHE A C 1
ATOM 1463 O O . PHE A 1 178 ? 4.338 1.340 -12.000 1.00 95.50 178 PHE A O 1
ATOM 1470 N N . TYR A 1 179 ? 2.984 0.349 -10.503 1.00 95.44 179 TYR A N 1
ATOM 1471 C CA . TYR A 1 179 ? 3.975 -0.659 -10.102 1.00 95.44 179 TYR A CA 1
ATOM 1472 C C . TYR A 1 179 ? 4.334 -1.598 -11.251 1.00 95.44 179 TYR A C 1
ATOM 1474 O O . TYR A 1 179 ? 5.514 -1.846 -11.491 1.00 95.44 179 TYR A O 1
ATOM 1482 N N . LEU A 1 180 ? 3.335 -2.083 -11.994 1.00 95.19 180 LEU A N 1
ATOM 1483 C CA . LEU A 1 180 ? 3.585 -2.916 -13.169 1.00 95.19 180 LEU A CA 1
ATOM 1484 C C . LEU A 1 180 ? 4.428 -2.165 -14.209 1.00 95.19 180 LEU A C 1
ATOM 1486 O O . LEU A 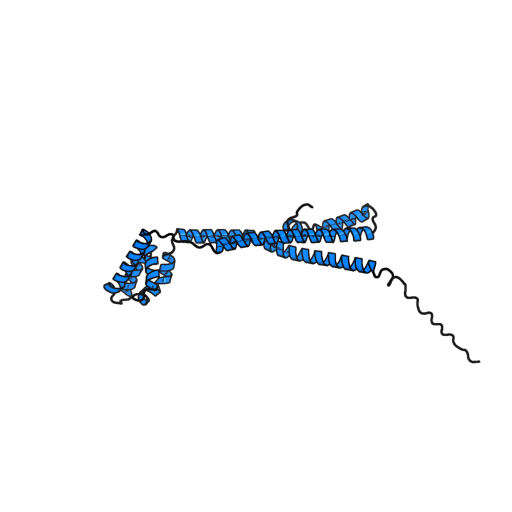1 180 ? 5.418 -2.701 -14.708 1.00 95.19 180 LEU A O 1
ATOM 1490 N N . ASN A 1 181 ? 4.074 -0.909 -14.492 1.00 94.81 181 ASN A N 1
ATOM 1491 C CA . ASN A 1 181 ? 4.832 -0.069 -15.413 1.00 94.81 181 ASN A CA 1
ATOM 1492 C C . ASN A 1 181 ? 6.259 0.183 -14.918 1.00 94.81 181 ASN A C 1
ATOM 1494 O O . ASN A 1 181 ? 7.166 0.164 -15.738 1.00 94.81 181 ASN A O 1
ATOM 1498 N N . ALA A 1 182 ? 6.475 0.383 -13.614 1.00 95.19 182 ALA A N 1
ATOM 1499 C CA . ALA A 1 182 ? 7.810 0.560 -13.043 1.00 95.19 182 ALA A CA 1
ATOM 1500 C C . ALA A 1 182 ? 8.681 -0.680 -13.277 1.00 95.19 182 ALA A C 1
ATOM 1502 O O . ALA A 1 182 ? 9.779 -0.555 -13.803 1.00 95.19 182 ALA A O 1
ATOM 1503 N N . ILE A 1 183 ? 8.160 -1.881 -12.993 1.00 94.81 183 ILE A N 1
ATOM 1504 C CA . ILE A 1 183 ? 8.890 -3.146 -13.191 1.00 94.81 183 ILE A CA 1
ATOM 1505 C C . ILE A 1 183 ? 9.320 -3.311 -14.654 1.00 94.81 183 ILE A C 1
ATOM 1507 O O . ILE A 1 183 ? 10.476 -3.629 -14.941 1.00 94.81 183 ILE A O 1
ATOM 1511 N N . ILE A 1 184 ? 8.395 -3.091 -15.593 1.00 94.12 184 ILE A N 1
ATOM 1512 C CA . ILE A 1 184 ? 8.691 -3.209 -17.026 1.00 94.12 184 ILE A CA 1
ATOM 1513 C C . ILE A 1 184 ? 9.640 -2.086 -17.467 1.00 94.12 184 ILE A C 1
ATOM 1515 O O . ILE A 1 184 ? 10.608 -2.336 -18.184 1.00 94.12 184 ILE A O 1
ATOM 1519 N N . GLY A 1 185 ? 9.387 -0.857 -17.022 1.00 94.06 185 GLY A N 1
ATOM 1520 C CA . GLY A 1 185 ? 10.179 0.325 -17.342 1.00 94.06 185 GLY A CA 1
ATOM 1521 C C . GLY A 1 185 ? 11.626 0.221 -16.875 1.00 94.06 185 GLY A C 1
ATOM 1522 O O . GLY A 1 185 ? 12.528 0.536 -17.645 1.00 94.06 185 GLY A O 1
ATOM 1523 N N . ASP A 1 186 ? 11.864 -0.298 -15.671 1.00 94.81 186 ASP A N 1
ATOM 1524 C CA . ASP A 1 186 ? 13.206 -0.539 -15.136 1.00 94.81 186 ASP A CA 1
ATOM 1525 C C . ASP A 1 186 ? 13.962 -1.575 -15.979 1.00 94.81 186 ASP A C 1
ATOM 1527 O O . ASP A 1 186 ? 15.139 -1.389 -16.300 1.00 94.81 186 ASP A O 1
ATOM 1531 N N . ALA A 1 187 ? 13.281 -2.641 -16.414 1.00 94.81 187 ALA A N 1
ATOM 1532 C CA . ALA A 1 187 ? 13.865 -3.625 -17.322 1.00 94.81 187 ALA A CA 1
ATOM 1533 C C . ALA A 1 187 ? 14.207 -3.010 -18.693 1.00 94.81 187 ALA A C 1
ATOM 1535 O O . ALA A 1 187 ? 15.295 -3.245 -19.226 1.00 94.81 187 ALA A O 1
ATOM 1536 N N . MET A 1 188 ? 13.318 -2.183 -19.251 1.00 93.81 188 MET A N 1
ATOM 1537 C CA . MET A 1 188 ? 13.566 -1.456 -20.502 1.00 93.81 188 MET A CA 1
ATOM 1538 C C . MET A 1 188 ? 14.733 -0.472 -20.369 1.00 93.81 188 MET A C 1
ATOM 1540 O O . MET A 1 188 ? 15.575 -0.391 -21.265 1.00 93.81 188 MET A O 1
ATOM 1544 N N . LEU A 1 189 ? 14.811 0.252 -19.251 1.00 95.19 189 LEU A N 1
ATOM 1545 C CA . LEU A 1 189 ? 15.883 1.198 -18.966 1.00 95.19 189 LEU A CA 1
ATOM 1546 C C . LEU A 1 189 ? 17.229 0.482 -18.810 1.00 95.19 189 LEU A C 1
ATOM 1548 O O . LEU A 1 189 ? 18.235 0.960 -19.334 1.00 95.19 189 LEU A O 1
ATOM 1552 N N . LYS A 1 190 ? 17.256 -0.690 -18.164 1.00 95.50 190 LYS A N 1
ATOM 1553 C CA . LYS A 1 190 ? 18.454 -1.538 -18.092 1.00 95.50 190 LYS A CA 1
ATOM 1554 C C . LYS A 1 190 ? 18.953 -1.915 -19.488 1.00 95.50 190 LYS A C 1
ATOM 1556 O O . LYS A 1 190 ? 20.120 -1.683 -19.788 1.00 95.50 190 LYS A O 1
ATOM 1561 N N . GLN A 1 191 ? 18.069 -2.403 -20.359 1.00 93.75 191 GLN A N 1
ATOM 1562 C CA . GLN A 1 191 ? 18.434 -2.722 -21.744 1.00 93.75 191 GLN A CA 1
ATOM 1563 C C . GLN A 1 191 ? 18.920 -1.491 -22.520 1.00 93.75 191 GLN A C 1
ATOM 1565 O O . GLN A 1 191 ? 19.855 -1.581 -23.310 1.00 93.75 191 GLN A O 1
ATOM 1570 N N . ALA A 1 192 ? 18.291 -0.330 -22.321 1.00 93.62 192 ALA A N 1
ATOM 1571 C CA . ALA A 1 192 ? 18.716 0.907 -22.969 1.00 93.62 192 ALA A CA 1
ATOM 1572 C C . ALA A 1 192 ? 20.118 1.341 -22.507 1.00 93.62 192 ALA A C 1
ATOM 1574 O O . ALA A 1 192 ? 20.938 1.721 -23.338 1.00 93.62 192 ALA A O 1
ATOM 1575 N N . ASN A 1 193 ? 20.422 1.219 -21.210 1.00 94.31 193 ASN A N 1
ATOM 1576 C CA . ASN A 1 193 ? 21.765 1.469 -20.682 1.00 94.31 193 ASN A CA 1
ATOM 1577 C C . ASN A 1 193 ? 22.797 0.503 -21.280 1.00 94.31 193 ASN A C 1
ATOM 1579 O O . ASN A 1 193 ? 23.860 0.950 -21.696 1.00 94.31 193 ASN A O 1
ATOM 1583 N N . GLU A 1 194 ? 22.479 -0.792 -21.369 1.00 94.56 194 GLU A N 1
ATOM 1584 C CA . GLU A 1 194 ? 23.369 -1.797 -21.969 1.00 94.56 194 GLU A CA 1
ATOM 1585 C C . GLU A 1 194 ? 23.706 -1.462 -23.428 1.00 94.56 194 GLU A C 1
ATOM 1587 O O . GLU A 1 194 ? 24.877 -1.498 -23.797 1.00 94.56 194 GLU A O 1
ATOM 1592 N N . ARG A 1 195 ? 22.712 -1.059 -24.233 1.00 91.81 195 ARG A N 1
ATOM 1593 C CA . ARG A 1 195 ? 22.933 -0.613 -25.621 1.00 91.81 195 ARG A CA 1
ATOM 1594 C C . ARG A 1 195 ? 23.862 0.594 -25.686 1.00 91.81 195 ARG A C 1
ATOM 1596 O O . ARG A 1 195 ? 24.861 0.552 -26.387 1.00 91.81 195 ARG A O 1
ATOM 1603 N N . VAL A 1 196 ? 23.595 1.631 -24.890 1.00 92.75 196 VAL A N 1
ATOM 1604 C CA . VAL A 1 196 ? 24.449 2.832 -24.847 1.00 92.75 196 VAL A CA 1
ATOM 1605 C C . VAL A 1 196 ? 25.880 2.493 -24.408 1.00 92.75 196 VAL A C 1
ATOM 1607 O O . VAL A 1 196 ? 26.836 3.071 -24.924 1.00 92.75 196 VAL A O 1
ATOM 1610 N N . SER A 1 197 ? 26.056 1.557 -23.471 1.00 90.44 197 SER A N 1
ATOM 1611 C CA . SER A 1 197 ? 27.382 1.085 -23.059 1.00 90.44 197 SER A CA 1
ATOM 1612 C C . SER A 1 197 ? 28.098 0.299 -24.160 1.00 90.44 197 SER A C 1
ATOM 1614 O O . SER A 1 197 ? 29.299 0.486 -24.343 1.00 90.44 197 SER A O 1
ATOM 1616 N N . GLN A 1 198 ? 27.382 -0.550 -24.901 1.00 90.69 198 GLN A N 1
ATOM 1617 C CA . GLN A 1 198 ? 27.928 -1.271 -26.055 1.00 90.69 198 GLN A CA 1
ATOM 1618 C C . GLN A 1 198 ? 28.350 -0.302 -27.163 1.00 90.69 198 GLN A C 1
ATOM 1620 O O . GLN A 1 198 ? 29.478 -0.395 -27.641 1.00 90.69 198 GLN A O 1
ATOM 1625 N N . ASP A 1 199 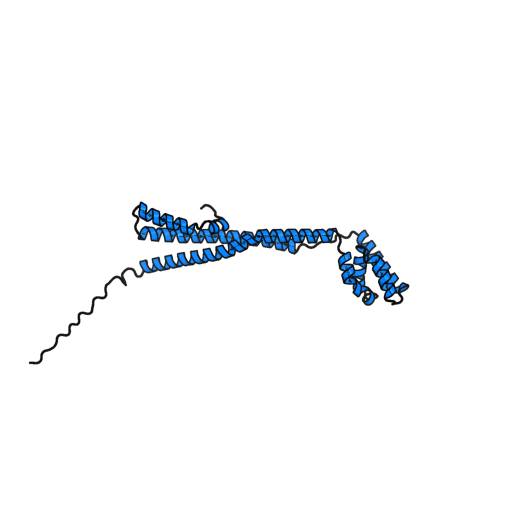? 27.506 0.679 -27.489 1.00 88.69 199 ASP A N 1
ATOM 1626 C CA . ASP A 1 199 ? 27.810 1.723 -28.472 1.00 88.69 199 ASP A CA 1
ATOM 1627 C C . ASP A 1 199 ? 29.078 2.498 -28.080 1.00 88.69 199 ASP A C 1
ATOM 1629 O O . ASP A 1 199 ? 29.961 2.736 -28.904 1.00 88.69 199 ASP A O 1
ATOM 1633 N N . ALA A 1 200 ? 29.209 2.856 -26.797 1.00 86.06 200 ALA A N 1
ATOM 1634 C CA . ALA A 1 200 ? 30.392 3.541 -26.283 1.00 86.06 200 ALA A CA 1
ATOM 1635 C C . ALA A 1 200 ? 31.664 2.679 -26.392 1.00 86.06 200 ALA A C 1
ATOM 1637 O O . ALA A 1 200 ? 32.730 3.200 -26.725 1.00 86.06 200 ALA A O 1
ATOM 1638 N N . ALA A 1 201 ? 31.561 1.371 -26.139 1.00 85.94 201 ALA A N 1
ATOM 1639 C CA . ALA A 1 201 ? 32.677 0.439 -26.285 1.00 85.94 201 ALA A CA 1
ATOM 1640 C C . ALA A 1 201 ? 33.081 0.245 -27.759 1.00 85.94 201 ALA A C 1
ATOM 1642 O O . ALA A 1 201 ? 34.275 0.210 -28.068 1.00 85.94 201 ALA A O 1
ATOM 1643 N N . GLU A 1 202 ? 32.113 0.169 -28.678 1.00 84.19 202 GLU A N 1
ATOM 1644 C CA . GLU A 1 202 ? 32.368 0.063 -30.121 1.00 84.19 202 GLU A CA 1
ATOM 1645 C C . GLU A 1 202 ? 33.029 1.339 -30.659 1.00 84.19 202 GLU A C 1
ATOM 1647 O O . GLU A 1 202 ? 34.049 1.262 -31.345 1.00 84.19 202 GLU A O 1
ATOM 1652 N N . GLN A 1 203 ? 32.523 2.517 -30.273 1.00 80.25 203 GLN A N 1
ATOM 1653 C CA . GLN A 1 203 ? 33.147 3.799 -30.606 1.00 80.25 203 GLN A CA 1
ATOM 1654 C C . GLN A 1 203 ? 34.587 3.872 -30.088 1.00 80.25 203 GLN A C 1
ATOM 1656 O O . GLN A 1 203 ? 35.492 4.189 -30.855 1.00 80.25 203 GLN A O 1
ATOM 1661 N N . ALA A 1 204 ? 34.829 3.530 -28.818 1.00 74.94 204 ALA A N 1
ATOM 1662 C CA . ALA A 1 204 ? 36.177 3.515 -28.249 1.00 74.94 204 ALA A CA 1
ATOM 1663 C C . ALA A 1 204 ? 37.110 2.549 -28.999 1.00 74.94 204 ALA A C 1
ATOM 1665 O O . ALA A 1 204 ? 38.254 2.896 -29.289 1.00 74.94 204 ALA A O 1
ATOM 1666 N N . THR A 1 205 ? 36.619 1.369 -29.380 1.00 71.69 205 THR A N 1
ATOM 1667 C CA . THR A 1 205 ? 37.403 0.407 -30.166 1.00 71.69 205 THR A CA 1
ATOM 1668 C C . THR A 1 205 ? 37.804 0.991 -31.524 1.00 71.69 205 THR A C 1
ATOM 1670 O O . THR A 1 205 ? 38.970 0.904 -31.903 1.00 71.69 205 THR A O 1
ATOM 1673 N N . GLY A 1 206 ? 36.877 1.664 -32.211 1.00 65.38 206 GLY A N 1
ATOM 1674 C CA . GLY A 1 206 ? 37.154 2.362 -33.470 1.00 65.38 206 GLY A CA 1
ATOM 1675 C C . GLY A 1 206 ? 38.083 3.578 -33.341 1.00 65.38 206 GLY A C 1
ATOM 1676 O O . GLY A 1 206 ? 38.757 3.928 -34.299 1.00 65.38 206 GLY A O 1
ATOM 1677 N N . TYR A 1 207 ? 38.175 4.221 -32.174 1.00 62.53 207 TYR A N 1
ATOM 1678 C CA . TYR A 1 207 ? 39.125 5.323 -31.961 1.00 62.53 207 TYR A CA 1
ATOM 1679 C C . TYR A 1 207 ? 40.539 4.850 -31.599 1.00 62.53 207 TYR A C 1
ATOM 1681 O O . TYR A 1 207 ? 41.509 5.502 -31.980 1.00 62.53 207 TYR A O 1
ATOM 1689 N N . TYR A 1 208 ? 40.668 3.749 -30.851 1.00 58.56 208 TYR A N 1
ATOM 1690 C CA . TYR A 1 208 ? 41.949 3.322 -30.269 1.00 58.56 208 TYR A CA 1
ATOM 1691 C C . TYR A 1 208 ? 42.592 2.102 -30.944 1.00 58.56 208 TYR A C 1
ATOM 1693 O O . TYR A 1 208 ? 43.792 1.895 -30.773 1.00 58.56 208 TYR A O 1
ATOM 1701 N N . PHE A 1 209 ? 41.838 1.297 -31.700 1.00 55.38 209 PHE A N 1
ATOM 1702 C CA . PHE A 1 209 ? 42.327 0.032 -32.272 1.00 55.38 209 PHE A CA 1
ATOM 1703 C C . PHE A 1 209 ? 42.104 -0.111 -33.784 1.00 55.38 209 PHE A C 1
ATOM 1705 O O . PHE A 1 209 ? 42.446 -1.153 -34.353 1.00 55.38 209 PHE A O 1
ATOM 1712 N N . ASP A 1 210 ? 41.580 0.921 -34.448 1.00 50.84 210 ASP A N 1
ATOM 1713 C CA . ASP A 1 210 ? 41.408 0.923 -35.901 1.00 50.84 210 ASP A CA 1
ATOM 1714 C C . ASP A 1 210 ? 42.793 0.964 -36.576 1.00 50.84 210 ASP A C 1
ATOM 1716 O O . ASP A 1 210 ? 43.522 1.954 -36.500 1.00 50.84 210 ASP A O 1
ATOM 1720 N N . GLY A 1 211 ? 43.211 -0.178 -37.133 1.00 51.75 211 GLY A N 1
ATOM 1721 C CA . GLY A 1 211 ? 44.537 -0.391 -37.730 1.00 51.75 211 GLY A CA 1
ATOM 1722 C C . GLY A 1 211 ? 45.440 -1.436 -37.054 1.00 51.75 211 GLY A C 1
ATOM 1723 O O . GLY A 1 211 ? 46.468 -1.790 -37.629 1.00 51.75 211 GLY A O 1
ATOM 1724 N N . VAL A 1 212 ? 45.086 -1.979 -35.879 1.00 48.09 212 VAL A N 1
ATOM 1725 C CA . VAL A 1 212 ? 45.918 -3.004 -35.196 1.00 48.09 212 VAL A CA 1
ATOM 1726 C C . VAL A 1 212 ? 45.613 -4.429 -35.686 1.00 48.09 212 VAL A C 1
ATOM 1728 O O . VAL A 1 212 ? 46.489 -5.288 -35.664 1.00 48.09 212 VAL A O 1
ATOM 1731 N N . TYR A 1 213 ? 44.408 -4.673 -36.212 1.00 45.62 213 TYR A N 1
ATOM 1732 C CA . TYR A 1 213 ? 43.973 -5.995 -36.699 1.00 45.62 213 TYR A CA 1
ATOM 1733 C C . TYR A 1 213 ? 43.778 -6.087 -38.224 1.00 45.62 213 TYR A C 1
ATOM 1735 O O . TYR A 1 213 ? 43.313 -7.107 -38.721 1.00 45.62 213 TYR A O 1
ATOM 1743 N N . SER A 1 214 ? 44.137 -5.050 -38.987 1.00 42.34 214 SER A N 1
ATOM 1744 C CA . SER A 1 214 ? 43.953 -5.008 -40.448 1.00 42.34 214 SER A CA 1
ATOM 1745 C C . SER A 1 214 ? 45.215 -5.313 -41.260 1.00 42.34 214 SER A C 1
ATOM 1747 O O . SER A 1 214 ? 45.205 -5.140 -42.478 1.00 42.34 214 SER A O 1
ATOM 1749 N N . LYS A 1 215 ? 46.306 -5.770 -40.632 1.00 41.03 215 LYS A N 1
ATOM 1750 C CA . LYS A 1 215 ? 47.409 -6.383 -41.381 1.00 41.03 215 LYS A CA 1
ATOM 1751 C C . LYS A 1 215 ? 47.189 -7.895 -41.434 1.00 41.03 215 LYS A C 1
ATOM 1753 O O . LYS A 1 215 ? 47.148 -8.508 -40.367 1.00 41.03 215 LYS A O 1
ATOM 1758 N N . PRO A 1 216 ? 47.048 -8.511 -42.624 1.00 41.53 216 PRO A N 1
ATOM 1759 C CA . PRO A 1 216 ? 47.187 -9.955 -42.717 1.00 41.53 216 PRO A CA 1
ATOM 1760 C C . PRO A 1 216 ? 48.561 -10.324 -42.156 1.00 41.53 216 PRO A C 1
ATOM 1762 O O . PRO A 1 216 ? 49.547 -9.626 -42.393 1.00 41.53 216 PRO A O 1
ATOM 1765 N N . MET A 1 217 ? 48.597 -11.379 -41.350 1.00 46.22 217 MET A N 1
ATOM 1766 C CA . MET A 1 217 ? 49.827 -11.948 -40.821 1.00 46.22 217 MET A CA 1
ATOM 1767 C C . MET A 1 217 ? 50.687 -12.342 -42.032 1.00 46.22 217 MET A C 1
ATOM 1769 O O . MET A 1 217 ? 50.340 -13.284 -42.739 1.00 46.22 217 MET A O 1
ATOM 1773 N N . GLU A 1 218 ? 51.735 -11.573 -42.341 1.00 45.56 218 GLU A N 1
ATOM 1774 C CA . GLU A 1 218 ? 52.718 -11.982 -43.345 1.00 45.56 218 GLU A CA 1
ATOM 1775 C C . GLU A 1 218 ? 53.346 -13.281 -42.838 1.00 45.56 218 GLU A C 1
ATOM 1777 O O . GLU A 1 218 ? 53.921 -13.322 -41.746 1.00 45.56 218 GLU A O 1
ATOM 1782 N N . GLU A 1 219 ? 53.154 -14.363 -43.594 1.00 40.50 219 GLU A N 1
ATOM 1783 C CA . GLU A 1 219 ? 53.783 -15.643 -43.298 1.00 40.50 219 GLU A CA 1
ATOM 1784 C C . GLU A 1 219 ? 55.300 -15.434 -43.195 1.00 40.50 219 GLU A C 1
ATOM 1786 O O . GLU A 1 219 ? 55.893 -14.801 -44.076 1.00 40.50 219 GLU A O 1
ATOM 1791 N N . PRO A 1 220 ? 55.960 -15.947 -42.144 1.00 40.31 220 PRO A N 1
ATOM 1792 C CA . PRO A 1 220 ? 57.401 -15.840 -42.040 1.00 40.31 220 PRO A CA 1
ATOM 1793 C C . PRO A 1 220 ? 58.033 -16.663 -43.167 1.00 40.31 220 PRO A C 1
ATOM 1795 O O . PRO A 1 220 ? 58.080 -17.894 -43.113 1.00 40.31 220 PRO A O 1
ATOM 1798 N N . THR A 1 221 ? 58.543 -15.982 -44.196 1.00 41.97 221 THR A N 1
ATOM 1799 C CA . THR A 1 221 ? 59.413 -16.583 -45.210 1.00 41.97 221 THR A CA 1
ATOM 1800 C C . THR A 1 221 ? 60.594 -17.235 -44.506 1.00 41.97 221 THR A C 1
ATOM 1802 O O . THR A 1 221 ? 61.487 -16.566 -43.984 1.00 41.97 221 THR A O 1
ATOM 1805 N N . THR A 1 222 ? 60.576 -18.563 -44.472 1.00 39.12 222 THR A N 1
ATOM 1806 C CA . THR A 1 222 ? 61.644 -19.379 -43.905 1.00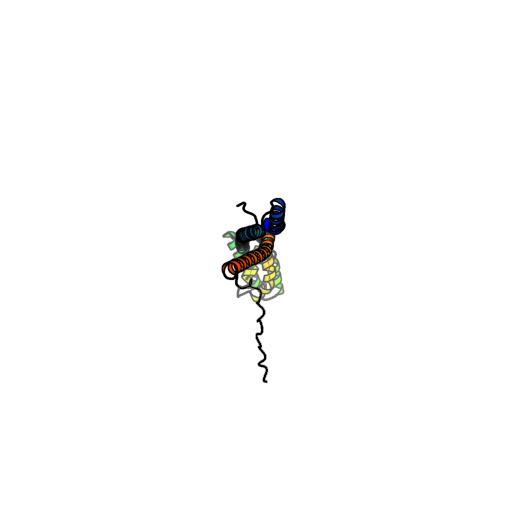 39.12 222 THR A CA 1
ATOM 1807 C C . THR A 1 222 ? 62.807 -19.377 -44.892 1.00 39.12 222 THR A C 1
ATOM 1809 O O . THR A 1 222 ? 62.855 -20.184 -45.815 1.00 39.12 222 THR A O 1
ATOM 1812 N N . ALA A 1 223 ? 63.747 -18.449 -44.723 1.00 47.72 223 ALA A N 1
ATOM 1813 C CA . ALA A 1 223 ? 65.055 -18.531 -45.359 1.00 47.72 223 ALA A CA 1
ATOM 1814 C C . ALA A 1 223 ? 65.915 -19.547 -44.589 1.00 47.72 223 ALA A C 1
ATOM 1816 O O . ALA A 1 223 ? 66.701 -19.182 -43.719 1.00 47.72 223 ALA A O 1
ATOM 1817 N N . LEU A 1 224 ? 65.745 -20.835 -44.891 1.00 41.06 224 LEU A N 1
ATOM 1818 C CA . LEU A 1 224 ? 66.734 -21.863 -44.570 1.00 41.06 224 LEU A CA 1
ATOM 1819 C C . LEU A 1 224 ? 67.492 -22.191 -45.855 1.00 41.06 224 LEU A C 1
ATOM 1821 O O . LEU A 1 224 ? 67.115 -23.083 -46.610 1.00 41.06 224 LEU A O 1
ATOM 1825 N N . GLY A 1 225 ? 68.552 -21.421 -46.107 1.00 39.03 225 GLY A N 1
ATOM 1826 C CA . GLY A 1 225 ? 69.601 -21.824 -47.033 1.00 39.03 225 GLY A CA 1
ATOM 1827 C C . GLY A 1 225 ? 70.283 -23.067 -46.472 1.00 39.03 225 GLY A C 1
ATOM 1828 O O . GLY A 1 225 ? 70.883 -23.021 -45.398 1.00 39.03 225 GLY A O 1
ATOM 1829 N N . GLN A 1 226 ? 70.136 -24.186 -47.173 1.00 39.09 226 GLN A N 1
ATOM 1830 C CA . GLN A 1 226 ? 70.952 -25.368 -46.954 1.00 39.09 226 GLN A CA 1
ATOM 1831 C C . GLN A 1 226 ? 72.371 -25.037 -47.428 1.00 39.09 226 GLN A C 1
ATOM 1833 O O . GLN A 1 226 ? 72.584 -24.747 -48.602 1.00 39.09 226 GLN A O 1
ATOM 1838 N N . ASN A 1 227 ? 73.322 -25.037 -46.494 1.00 38.00 227 ASN A N 1
ATOM 1839 C CA . ASN A 1 227 ? 74.739 -25.140 -46.814 1.00 38.00 227 ASN A CA 1
ATOM 1840 C C . ASN A 1 227 ? 74.975 -26.546 -47.378 1.00 38.00 227 ASN A C 1
ATOM 1842 O O . ASN A 1 227 ? 74.763 -27.534 -46.673 1.00 38.00 227 ASN A O 1
ATOM 1846 N N . GLU A 1 228 ? 75.374 -26.623 -48.643 1.00 37.62 228 GLU A N 1
ATOM 1847 C CA . GLU A 1 228 ? 75.931 -27.830 -49.244 1.00 37.62 228 GLU A CA 1
ATOM 1848 C C . GLU A 1 228 ? 77.412 -27.921 -48.855 1.00 37.62 228 GLU A C 1
ATOM 1850 O O . GLU A 1 228 ? 78.202 -27.042 -49.197 1.00 37.62 228 GLU A O 1
ATOM 1855 N N . ASP A 1 229 ? 77.778 -28.982 -48.134 1.00 39.97 229 ASP A N 1
ATOM 1856 C CA . ASP A 1 229 ? 79.156 -29.464 -48.078 1.00 39.97 229 ASP A CA 1
ATOM 1857 C C . ASP A 1 229 ? 79.456 -30.234 -49.379 1.00 39.97 229 ASP A C 1
ATOM 1859 O O . ASP A 1 229 ? 78.904 -31.316 -49.610 1.00 39.97 229 ASP A O 1
ATOM 1863 N N . MET A 1 230 ? 80.355 -29.680 -50.200 1.00 33.41 230 MET A N 1
ATOM 1864 C CA . MET A 1 230 ? 81.344 -30.393 -51.025 1.00 33.41 230 MET A CA 1
ATOM 1865 C C . MET A 1 230 ? 82.620 -29.559 -51.125 1.00 33.41 230 MET A C 1
ATOM 1867 O O . MET A 1 230 ? 82.518 -28.362 -51.473 1.00 33.41 230 MET A O 1
#

Organism: NCBI:txid2714358

Foldseek 3Di:
DPQDALVRCVPPVVLVVVLVVLVVVCVVVVNDPVVSLVVNLVVLVVVLVSLVVNLVVLVVVLVVLVVVLVVLVPDADDDPQDPVLVVLLVVLLVVLLCCCVPVCVPPLVSNVVSLVVQLQALSNLVSLLVCCPPPVCVVSSVVCNVSSVVNNQDPVNVVSVVVSVVVSVVSCVVSVVSVVSSVVSVVVSVVSVVVNVVSVVVVVCCVPPVPVPPDDDDDPPDPPDDDDDD

Secondary structure (DSSP, 8-state):
-PPPPHHHHHHTTHHHHHHHHHHHHHHHHT--HHHHHHHHHHHHHHHHHHHHHHHHHHHHHHHHHHHHHHHHHH--------HHHHHHHHHHHHHHHHHHHHHSTT-HHHHHHHHHHHTTSHHHHHHHHHHTT-TTTHHHHGGGHHHHHHHHS-HHHHHHHHHHHHHHHHHHHHHHHHHHHHHHHHHHHHHHHHHHHHHHHHHHHHHHSTTTS-S---------------

pLDDT: mean 85.12, std 15.55, range [33.41, 96.25]